Protein AF-A0A8J3RV25-F1 (afdb_monomer)

Structure (mmCIF, N/CA/C/O backbone):
data_AF-A0A8J3RV25-F1
#
_entry.id   AF-A0A8J3RV25-F1
#
loop_
_atom_site.group_PDB
_atom_site.id
_atom_site.type_symbol
_atom_site.label_atom_id
_atom_site.label_alt_id
_atom_site.label_comp_id
_atom_site.label_asym_id
_atom_site.label_entity_id
_atom_site.label_seq_id
_atom_site.pdbx_PDB_ins_code
_atom_site.Cartn_x
_atom_site.Cartn_y
_atom_site.Cartn_z
_atom_site.occupancy
_atom_site.B_iso_or_equiv
_atom_site.auth_seq_id
_atom_site.auth_comp_id
_atom_site.auth_asym_id
_atom_site.auth_atom_id
_atom_site.pdbx_PDB_model_num
ATOM 1 N N . MET A 1 1 ? -39.950 16.908 32.651 1.00 39.50 1 MET A N 1
ATOM 2 C CA . MET A 1 1 ? -38.690 16.408 33.235 1.00 39.50 1 MET A CA 1
ATOM 3 C C . MET A 1 1 ? -37.981 15.622 32.148 1.00 39.50 1 MET A C 1
ATOM 5 O O . MET A 1 1 ? -38.396 14.513 31.856 1.00 39.50 1 MET A O 1
ATOM 9 N N . THR A 1 2 ? -37.025 16.232 31.449 1.00 42.91 2 THR A N 1
ATOM 10 C CA . THR A 1 2 ? -36.178 15.522 30.480 1.00 42.91 2 THR A CA 1
ATOM 11 C C . THR A 1 2 ? -35.053 14.855 31.252 1.00 42.91 2 THR A C 1
ATOM 13 O O . THR A 1 2 ? -34.194 15.528 31.816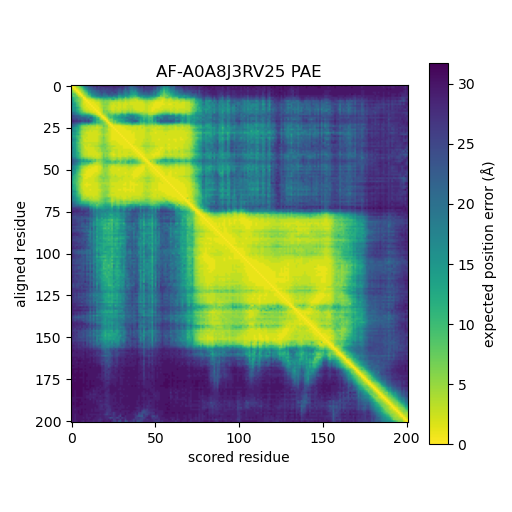 1.00 42.91 2 THR A O 1
ATOM 16 N N . GLU A 1 3 ? -35.123 13.535 31.333 1.00 47.38 3 GLU A N 1
ATOM 17 C CA . GLU A 1 3 ? -34.107 12.683 31.929 1.00 47.38 3 GLU A CA 1
ATOM 18 C C . GLU A 1 3 ? -32.870 12.719 31.021 1.00 47.38 3 GLU A C 1
ATOM 20 O O . GLU A 1 3 ? -32.874 12.195 29.907 1.00 47.38 3 GLU A O 1
ATOM 25 N N . THR A 1 4 ? -31.825 13.430 31.445 1.00 53.47 4 THR A N 1
ATOM 26 C CA . THR A 1 4 ? -30.550 13.464 30.724 1.00 53.47 4 THR A CA 1
ATOM 27 C C . THR A 1 4 ? -29.877 12.108 30.894 1.00 53.47 4 THR A C 1
ATOM 29 O O . THR A 1 4 ? -29.204 11.861 31.894 1.00 53.47 4 THR A O 1
ATOM 32 N N . VAL A 1 5 ? -30.077 11.209 29.928 1.00 62.00 5 VAL A N 1
ATOM 33 C CA . VAL A 1 5 ? -29.346 9.941 29.856 1.00 62.00 5 VAL A CA 1
ATOM 34 C C . VAL A 1 5 ? -27.866 10.269 29.665 1.00 62.00 5 VAL A C 1
ATOM 36 O O . VAL A 1 5 ? -27.435 10.671 28.585 1.00 62.00 5 VAL A O 1
ATOM 39 N N . VAL A 1 6 ? -27.075 10.125 30.728 1.00 61.34 6 VAL A N 1
ATOM 40 C CA . VAL A 1 6 ? -25.618 10.248 30.656 1.00 61.34 6 VAL A CA 1
ATOM 41 C C . VAL A 1 6 ? -25.107 9.061 29.841 1.00 61.34 6 VAL A C 1
ATOM 43 O O . VAL A 1 6 ? -25.064 7.933 30.330 1.00 61.34 6 VAL A O 1
ATOM 46 N N . GLN A 1 7 ? -24.760 9.285 28.573 1.00 68.81 7 GLN A N 1
ATOM 47 C CA . GLN A 1 7 ? -24.206 8.225 27.735 1.00 68.81 7 GLN A CA 1
ATOM 48 C C . GLN A 1 7 ? -22.831 7.812 28.278 1.00 68.81 7 GLN A C 1
ATOM 50 O O . GLN A 1 7 ? -21.876 8.588 28.254 1.00 68.81 7 GLN A O 1
ATOM 55 N N . SER A 1 8 ? -22.728 6.580 28.783 1.00 85.12 8 SER A N 1
ATOM 56 C CA . SER A 1 8 ? -21.468 6.025 29.285 1.00 85.12 8 SER A CA 1
ATOM 57 C C . SER A 1 8 ? -20.429 5.975 28.164 1.00 85.12 8 SER A C 1
ATOM 59 O O . SER A 1 8 ? -20.684 5.360 27.121 1.00 85.12 8 SER A O 1
ATOM 61 N N . MET A 1 9 ? -19.250 6.557 28.383 1.00 90.00 9 MET A N 1
ATOM 62 C CA . MET A 1 9 ? -18.132 6.377 27.461 1.00 90.00 9 MET A CA 1
ATOM 63 C C . MET A 1 9 ? -17.583 4.953 27.566 1.00 90.00 9 MET A C 1
ATOM 65 O O . MET A 1 9 ? -17.343 4.447 28.661 1.00 90.00 9 MET A O 1
ATOM 69 N N . GLN A 1 10 ? -17.358 4.317 26.423 1.00 91.69 10 GLN A N 1
ATOM 70 C CA . GLN A 1 10 ? -16.766 2.985 26.312 1.00 91.69 10 GLN A CA 1
ATOM 71 C C . GLN A 1 10 ? -15.524 3.058 25.434 1.00 91.69 10 GLN A C 1
ATOM 73 O O . GLN A 1 10 ? -15.430 3.921 24.566 1.00 91.69 10 GLN A O 1
ATOM 78 N N . THR A 1 11 ? -14.576 2.147 25.651 1.00 93.69 11 THR A N 1
ATOM 79 C CA . THR A 1 11 ? -13.409 1.984 24.777 1.00 93.69 11 THR A CA 1
ATOM 80 C C . THR A 1 11 ? -13.470 0.616 24.123 1.00 93.69 11 THR A C 1
ATOM 82 O O . THR A 1 11 ? -13.498 -0.395 24.821 1.00 93.69 11 THR A O 1
ATOM 85 N N . TRP A 1 12 ? -13.490 0.577 22.794 1.00 92.44 12 TRP A N 1
ATOM 86 C CA . TRP A 1 12 ? -13.436 -0.655 22.015 1.00 92.44 12 TRP A CA 1
ATOM 87 C C . TRP A 1 12 ? -12.047 -0.833 21.415 1.00 92.44 12 TRP A C 1
ATOM 89 O O . TRP A 1 12 ? -11.436 0.113 20.907 1.00 92.44 12 TRP A O 1
ATOM 99 N N . ARG A 1 13 ? -11.561 -2.073 21.459 1.00 91.88 13 ARG A N 1
ATOM 100 C CA . ARG A 1 13 ? -10.349 -2.508 20.769 1.00 91.88 13 ARG A CA 1
ATOM 101 C C . ARG A 1 13 ? -10.751 -3.457 19.650 1.00 91.88 13 ARG A C 1
ATOM 103 O O . ARG A 1 13 ? -11.312 -4.514 19.913 1.00 91.88 13 ARG A O 1
ATOM 110 N N . ILE A 1 14 ? -10.430 -3.085 18.418 1.00 85.88 14 ILE A N 1
ATOM 111 C CA . ILE A 1 14 ? -10.756 -3.844 17.213 1.00 85.88 14 ILE A CA 1
ATOM 112 C C . ILE A 1 14 ? -9.454 -4.281 16.549 1.00 85.88 14 ILE A C 1
ATOM 114 O O . ILE A 1 14 ? -8.566 -3.463 16.287 1.00 85.88 14 ILE A O 1
ATOM 118 N N . GLU A 1 15 ? -9.344 -5.574 16.257 1.00 81.88 15 GLU A N 1
ATOM 119 C CA . GLU A 1 15 ? -8.208 -6.147 15.539 1.00 81.88 15 GLU A CA 1
ATOM 120 C C . GLU A 1 15 ? -8.610 -6.497 14.112 1.00 81.88 15 GLU A C 1
ATOM 122 O O . GLU A 1 15 ? -9.560 -7.235 13.867 1.00 81.88 15 GLU A O 1
ATOM 127 N N . VAL A 1 16 ? -7.875 -5.945 13.152 1.00 76.44 16 VAL A N 1
ATOM 128 C CA . VAL A 1 16 ? -8.068 -6.193 11.727 1.00 76.44 16 VAL A CA 1
ATOM 129 C C . VAL A 1 16 ? -6.919 -7.048 11.228 1.00 76.44 16 VAL A C 1
ATOM 131 O O . VAL A 1 16 ? -5.775 -6.593 11.200 1.00 76.44 16 VAL A O 1
ATOM 134 N N . ARG A 1 17 ? -7.233 -8.280 10.833 1.00 70.12 17 ARG A N 1
ATOM 135 C CA . ARG A 1 17 ? -6.281 -9.265 10.307 1.00 70.12 17 ARG A CA 1
ATOM 136 C C . ARG A 1 17 ? -6.521 -9.449 8.804 1.00 70.12 17 ARG A C 1
ATOM 138 O O . ARG A 1 17 ? -7.664 -9.364 8.366 1.00 70.12 17 ARG A O 1
ATOM 145 N N . GLY A 1 18 ? -5.463 -9.668 8.023 1.00 62.94 18 GLY A N 1
ATOM 146 C CA . GLY A 1 18 ? -5.526 -9.833 6.561 1.00 62.94 18 GLY A CA 1
ATOM 147 C C . GLY A 1 18 ? -4.413 -9.069 5.837 1.00 62.94 18 GLY A C 1
ATOM 148 O O . GLY A 1 18 ? -3.505 -8.558 6.491 1.00 62.94 18 GLY A O 1
ATOM 149 N N . VAL A 1 19 ? -4.487 -8.953 4.502 1.00 54.22 19 VAL A N 1
ATOM 150 C CA . VAL A 1 19 ? -3.571 -8.125 3.682 1.00 54.22 19 VAL A CA 1
ATOM 151 C C . VAL A 1 19 ? -3.845 -6.636 3.945 1.00 54.22 19 VAL A C 1
ATOM 153 O O . VAL A 1 19 ? -4.322 -5.893 3.095 1.00 54.22 19 VAL A O 1
ATOM 156 N N . VAL A 1 20 ? -3.589 -6.173 5.168 1.00 50.72 20 VAL A N 1
ATOM 157 C CA . VAL 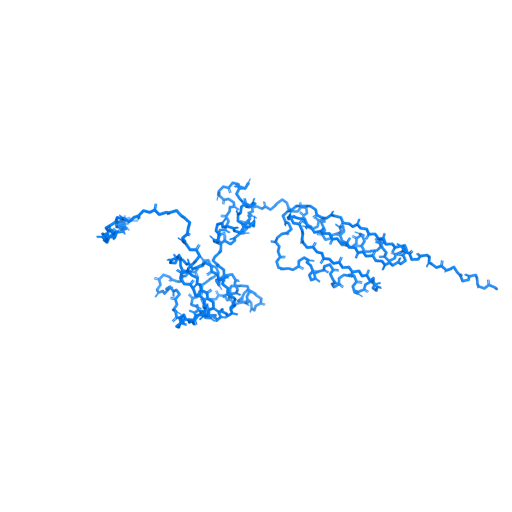A 1 20 ? -3.694 -4.761 5.544 1.00 50.72 20 VAL A CA 1
ATOM 158 C C . VAL A 1 20 ? -2.328 -4.121 5.352 1.00 50.72 20 VAL A C 1
ATOM 160 O O . VAL A 1 20 ? -1.647 -3.711 6.294 1.00 50.72 20 VAL A O 1
ATOM 163 N N . GLN A 1 21 ? -1.898 -4.079 4.098 1.00 43.97 21 GLN A N 1
ATOM 164 C CA . GLN A 1 21 ? -0.667 -3.415 3.697 1.00 43.97 21 GLN A CA 1
ATOM 165 C C . GLN A 1 21 ? -0.966 -2.468 2.552 1.00 43.97 21 GLN A C 1
ATOM 167 O O . GLN A 1 21 ? -0.719 -2.740 1.388 1.00 43.97 21 GLN A O 1
ATOM 172 N N . GLY A 1 22 ? -1.542 -1.334 2.930 1.00 50.94 22 GLY A N 1
ATOM 173 C CA . GLY A 1 22 ? -1.732 -0.204 2.044 1.00 50.94 22 GLY A CA 1
ATOM 174 C C . GLY A 1 22 ? -1.411 1.091 2.773 1.00 50.94 22 GLY A C 1
ATOM 175 O O . GLY A 1 22 ? -1.781 1.281 3.941 1.00 50.94 22 GLY A O 1
ATOM 176 N N . VAL A 1 23 ? -0.748 1.997 2.062 1.00 50.84 23 VAL A N 1
ATOM 177 C CA . VAL A 1 23 ? -0.685 3.417 2.402 1.00 50.84 23 VAL A CA 1
ATOM 178 C C . VAL A 1 23 ? -2.122 3.937 2.283 1.00 50.84 23 VAL A C 1
ATOM 180 O O . VAL A 1 23 ? -2.626 4.132 1.188 1.00 50.84 23 VAL A O 1
ATOM 183 N N . GLY A 1 24 ? -2.859 4.031 3.395 1.00 61.97 24 GLY A N 1
ATOM 184 C CA . GLY A 1 24 ? -4.240 4.534 3.348 1.00 61.97 24 GLY A CA 1
ATOM 185 C C . GLY A 1 24 ? -5.205 3.979 4.387 1.00 61.97 24 GLY A C 1
ATOM 186 O O . GLY A 1 24 ? -6.089 4.720 4.807 1.00 61.97 24 GLY A O 1
ATOM 187 N N . PHE A 1 25 ? -5.019 2.752 4.893 1.00 73.00 25 PHE A N 1
ATOM 188 C CA . PHE A 1 25 ? -5.966 2.182 5.869 1.00 73.00 25 PHE A CA 1
ATOM 189 C C . PHE A 1 25 ? -5.934 2.920 7.216 1.00 73.00 25 PHE A C 1
ATOM 191 O O . PHE A 1 25 ? -6.975 3.253 7.774 1.00 73.00 25 PHE A O 1
ATOM 198 N N . ARG A 1 26 ? -4.740 3.269 7.71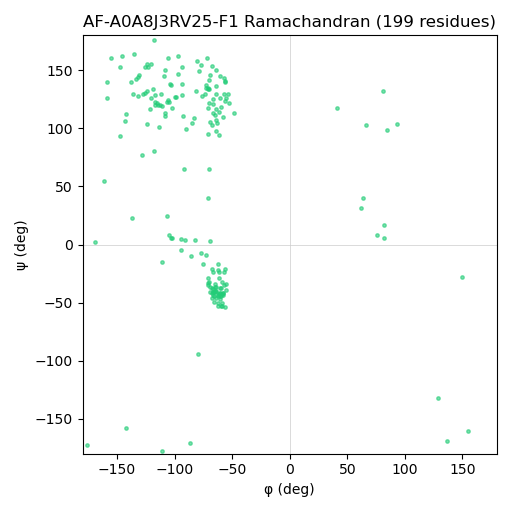7 1.00 79.69 26 ARG A N 1
ATOM 199 C CA . ARG A 1 26 ? -4.598 4.096 8.931 1.00 79.69 26 ARG A CA 1
ATOM 200 C C . ARG A 1 26 ? -5.205 5.502 8.741 1.00 79.69 26 ARG A C 1
ATOM 202 O O . ARG A 1 26 ? -6.033 5.876 9.570 1.00 79.69 26 ARG A O 1
ATOM 209 N N . PRO A 1 27 ? -4.883 6.255 7.663 1.00 77.50 27 PRO A N 1
ATOM 210 C CA . PRO A 1 27 ? -5.586 7.499 7.334 1.00 77.50 27 PRO A CA 1
ATOM 211 C C . PRO A 1 27 ? -7.107 7.348 7.194 1.00 77.50 27 PRO A C 1
ATOM 213 O O . PRO A 1 27 ? -7.844 8.216 7.649 1.00 77.50 27 PRO A O 1
ATOM 216 N N . PHE A 1 28 ? -7.592 6.257 6.596 1.00 82.12 28 PHE A N 1
ATOM 217 C CA . PHE A 1 28 ? -9.020 5.963 6.465 1.00 82.12 28 PHE A CA 1
ATOM 218 C C . PHE A 1 28 ? -9.691 5.797 7.832 1.00 82.12 28 PHE A C 1
ATOM 220 O O . PHE A 1 28 ? -10.655 6.505 8.116 1.00 82.12 28 PHE A O 1
ATOM 227 N N . VAL A 1 29 ? -9.144 4.931 8.693 1.00 84.31 29 VAL A N 1
ATOM 228 C CA . VAL A 1 29 ? -9.642 4.711 10.060 1.00 84.31 29 VAL A CA 1
ATOM 229 C C . VAL A 1 29 ? -9.640 6.018 10.850 1.00 84.31 29 VAL A C 1
ATOM 231 O O . VAL A 1 29 ? -10.626 6.334 11.509 1.00 84.31 29 VAL A O 1
ATOM 234 N N . HIS A 1 30 ? -8.566 6.807 10.737 1.00 84.00 30 HIS A N 1
ATOM 235 C CA . HIS A 1 30 ? -8.476 8.119 11.372 1.00 84.00 30 HIS A CA 1
ATOM 236 C C . HIS A 1 30 ? -9.599 9.050 10.896 1.00 84.00 30 HIS A C 1
ATOM 238 O O . HIS A 1 30 ? -10.352 9.563 11.716 1.00 84.00 30 HIS A O 1
ATOM 244 N N . ARG A 1 31 ? -9.771 9.231 9.578 1.00 84.81 31 ARG A N 1
ATOM 245 C CA . ARG A 1 31 ? -10.835 10.086 9.021 1.00 84.81 31 ARG A CA 1
ATOM 246 C C . ARG A 1 31 ? -12.234 9.622 9.426 1.00 84.81 31 ARG A C 1
ATOM 248 O O . ARG A 1 31 ? -13.100 10.464 9.647 1.00 84.81 31 ARG A O 1
ATOM 255 N N . LEU A 1 32 ? -12.465 8.311 9.490 1.00 86.56 32 LEU A N 1
ATOM 256 C CA . LEU A 1 32 ? -13.744 7.746 9.914 1.00 86.56 32 LEU A CA 1
ATOM 257 C C . LEU A 1 32 ? -14.026 8.064 11.388 1.00 86.56 32 LEU A C 1
ATOM 259 O O . LEU A 1 32 ? -15.090 8.595 11.693 1.00 86.56 32 LEU A O 1
ATOM 263 N N . ALA A 1 33 ? -13.056 7.816 12.275 1.00 89.50 33 ALA A N 1
ATOM 264 C CA . ALA A 1 33 ? -13.177 8.124 13.699 1.00 89.50 33 ALA A CA 1
ATOM 265 C C . ALA A 1 33 ? -13.402 9.626 13.939 1.00 89.50 33 ALA A C 1
ATOM 267 O O . ALA A 1 33 ? -14.306 9.995 14.684 1.00 89.50 33 ALA A O 1
ATOM 268 N N . THR A 1 34 ? -12.655 10.497 13.247 1.00 88.75 34 THR A N 1
ATOM 269 C CA . THR A 1 34 ? -12.821 11.957 13.345 1.00 88.75 34 THR A CA 1
ATOM 270 C C . THR A 1 34 ? -14.215 12.412 12.922 1.00 88.75 34 THR A C 1
ATOM 272 O O . THR A 1 34 ? -14.799 13.261 13.585 1.00 88.75 34 THR A O 1
ATOM 275 N N . ARG A 1 35 ? -14.774 11.844 11.846 1.00 90.62 35 ARG A N 1
ATOM 276 C CA . ARG A 1 35 ? -16.104 12.222 11.342 1.00 90.62 35 ARG A CA 1
ATOM 277 C C . ARG A 1 35 ? -17.229 11.882 12.317 1.00 90.62 35 ARG A C 1
ATOM 279 O O . ARG A 1 35 ? -18.210 12.608 12.373 1.00 90.62 35 ARG A O 1
ATOM 286 N N . ILE A 1 36 ? -17.076 10.784 13.053 1.00 89.50 36 ILE A N 1
ATOM 287 C CA . ILE A 1 36 ? -18.043 10.314 14.056 1.00 89.50 36 ILE A CA 1
ATOM 288 C C . ILE A 1 36 ? -17.793 10.987 15.424 1.00 89.50 36 ILE A C 1
ATOM 290 O O . ILE A 1 36 ? -18.617 10.902 16.321 1.00 89.50 36 ILE A O 1
ATOM 294 N N . GLY A 1 37 ? -16.678 11.707 15.599 1.00 90.44 37 GLY A N 1
ATOM 295 C CA . GLY A 1 37 ? -16.335 12.363 16.868 1.00 90.44 37 GLY A CA 1
ATOM 296 C C . GLY A 1 37 ? -15.689 11.433 17.902 1.00 90.44 37 GLY A C 1
ATOM 297 O O . GLY A 1 37 ? -15.613 11.772 19.083 1.00 90.44 37 GLY A O 1
ATOM 298 N N . LEU A 1 38 ? -15.186 10.273 17.471 1.00 91.75 38 LEU A N 1
ATOM 299 C CA . LEU A 1 38 ? -14.508 9.304 18.332 1.00 91.75 38 LEU A CA 1
ATOM 300 C C . LEU A 1 38 ? -13.059 9.714 18.626 1.00 91.75 38 LEU A C 1
ATOM 302 O O . LEU A 1 38 ? -12.368 10.301 17.790 1.00 91.75 38 LEU A O 1
ATOM 306 N N . ARG A 1 39 ? -12.563 9.334 19.808 1.00 90.94 39 ARG A N 1
ATOM 307 C CA . ARG A 1 39 ? -11.157 9.518 20.218 1.00 90.94 39 ARG A CA 1
ATOM 308 C C . ARG A 1 39 ? -10.428 8.184 20.235 1.00 90.94 39 ARG A C 1
ATOM 310 O O . ARG A 1 39 ? -11.050 7.168 20.501 1.00 90.94 39 ARG A O 1
ATOM 317 N N . GLY A 1 40 ? -9.118 8.156 19.987 1.00 91.06 40 GLY A N 1
ATOM 318 C CA . GLY A 1 40 ? -8.374 6.896 20.011 1.00 91.06 40 GLY A CA 1
ATOM 319 C C . GLY A 1 40 ? -7.111 6.883 19.159 1.00 91.06 40 GLY A C 1
ATOM 320 O O . GLY A 1 40 ? -6.570 7.932 18.817 1.00 91.06 40 GLY A O 1
ATOM 321 N N . HIS A 1 41 ? -6.626 5.689 18.819 1.00 88.75 41 HIS A N 1
ATOM 322 C CA . HIS A 1 41 ? -5.444 5.513 17.976 1.00 88.75 41 HIS A CA 1
ATOM 323 C C . HIS A 1 41 ? -5.526 4.261 17.096 1.00 88.75 41 HIS A C 1
ATOM 325 O O . HIS A 1 41 ? -6.138 3.257 17.458 1.00 88.75 41 HIS A O 1
ATOM 331 N N . VAL A 1 42 ? -4.837 4.305 15.952 1.00 84.62 42 VAL A N 1
ATOM 332 C CA . VAL A 1 42 ? -4.708 3.181 15.015 1.00 84.62 42 VAL A CA 1
ATOM 333 C C . VAL A 1 42 ? -3.240 2.866 14.727 1.00 84.62 42 VAL A C 1
ATOM 335 O O . VAL A 1 42 ? -2.442 3.750 14.393 1.00 84.62 42 VAL A O 1
ATOM 338 N N . ARG A 1 43 ? -2.866 1.590 14.848 1.00 80.62 43 ARG A N 1
ATOM 339 C CA . ARG A 1 43 ? -1.481 1.111 14.717 1.00 80.62 43 ARG A CA 1
ATOM 340 C C . ARG A 1 43 ? -1.426 -0.118 13.820 1.00 80.62 43 ARG A C 1
ATOM 342 O O . ARG A 1 43 ? -2.308 -0.962 13.892 1.00 80.62 43 ARG A O 1
ATOM 349 N N . ASN A 1 44 ? -0.382 -0.220 13.002 1.00 72.81 44 ASN A N 1
ATOM 350 C CA . ASN A 1 44 ? -0.029 -1.469 12.327 1.00 72.81 44 ASN A CA 1
ATOM 351 C C . ASN A 1 44 ? 0.997 -2.201 13.208 1.00 72.81 44 ASN A C 1
ATOM 353 O O . ASN A 1 44 ? 1.964 -1.574 13.644 1.00 72.81 44 ASN A O 1
ATOM 357 N N . ALA A 1 45 ? 0.762 -3.474 13.517 1.00 64.88 45 ALA A N 1
ATOM 358 C CA . ALA A 1 45 ? 1.629 -4.294 14.356 1.00 64.88 45 ALA A CA 1
ATOM 359 C C . ALA A 1 45 ? 1.673 -5.735 13.826 1.00 64.88 45 ALA A C 1
ATOM 361 O O . ALA A 1 45 ? 0.720 -6.488 13.996 1.00 64.88 45 ALA A O 1
ATOM 362 N N . GLY A 1 46 ? 2.781 -6.136 13.197 1.00 59.09 46 GLY A N 1
ATOM 363 C CA . GLY A 1 46 ? 2.987 -7.530 12.775 1.00 59.09 46 GLY A CA 1
ATOM 364 C C . GLY A 1 46 ? 1.989 -8.030 11.722 1.00 59.09 46 GLY A C 1
ATOM 365 O O . GLY A 1 46 ? 1.513 -9.152 11.824 1.00 59.09 46 GLY A O 1
ATOM 366 N N . GLY A 1 47 ? 1.632 -7.194 10.739 1.00 64.06 47 GLY A N 1
ATOM 367 C CA . GLY A 1 47 ? 0.698 -7.573 9.667 1.00 64.06 47 GLY A CA 1
ATOM 368 C C . GLY A 1 47 ? -0.784 -7.463 10.038 1.00 64.06 47 GLY A C 1
ATOM 369 O O . GLY A 1 47 ? -1.641 -7.813 9.233 1.00 64.06 47 GLY A O 1
ATOM 370 N N . GLN A 1 48 ? -1.102 -6.943 11.227 1.00 70.19 48 GLN A N 1
ATOM 371 C CA . GLN A 1 48 ? -2.468 -6.627 11.643 1.00 70.19 48 GLN A CA 1
ATOM 372 C C . GLN A 1 48 ? -2.606 -5.138 11.972 1.00 70.19 48 GLN A C 1
ATOM 374 O O . GLN A 1 48 ? -1.635 -4.475 12.348 1.00 70.19 48 GLN A O 1
ATOM 379 N N . VAL A 1 49 ? -3.822 -4.606 11.870 1.00 78.88 49 VAL A N 1
ATOM 380 C CA . VAL A 1 49 ? -4.131 -3.251 12.332 1.00 78.88 49 VAL A CA 1
ATOM 381 C C . VAL A 1 49 ? -4.950 -3.313 13.610 1.00 78.88 49 VAL A C 1
ATOM 383 O O . VAL A 1 49 ? -6.032 -3.890 13.643 1.00 78.88 49 VAL A O 1
ATOM 386 N N . THR A 1 50 ? -4.435 -2.685 14.660 1.00 83.38 50 THR A N 1
ATOM 387 C CA . THR A 1 50 ? -5.133 -2.504 15.931 1.00 83.38 50 THR A CA 1
ATOM 388 C C . THR A 1 50 ? -5.732 -1.107 15.977 1.00 83.38 50 THR A C 1
ATOM 390 O O . THR A 1 50 ? -5.024 -0.113 15.787 1.00 83.38 50 THR A O 1
ATOM 393 N N . ILE A 1 51 ? -7.030 -1.039 16.249 1.00 88.88 51 ILE A N 1
ATOM 394 C CA . ILE A 1 51 ? -7.799 0.194 16.391 1.00 88.88 51 ILE A CA 1
ATOM 395 C C . ILE A 1 51 ? -8.311 0.247 17.826 1.00 88.88 51 ILE A C 1
ATOM 397 O O . ILE A 1 51 ? -9.006 -0.663 18.265 1.00 88.88 51 ILE A O 1
ATOM 401 N N . THR A 1 52 ? -7.978 1.310 18.546 1.00 92.56 52 THR A N 1
ATOM 402 C CA . THR A 1 52 ? -8.558 1.616 19.856 1.00 92.56 52 THR A CA 1
ATOM 403 C C . THR A 1 52 ? -9.388 2.875 19.686 1.00 92.56 52 THR A C 1
ATOM 405 O O . THR A 1 52 ? -8.824 3.892 19.285 1.00 92.56 52 THR A O 1
ATOM 408 N N . VAL A 1 53 ? -10.689 2.821 19.962 1.00 93.69 53 VAL A N 1
ATOM 409 C CA . VAL A 1 53 ? -11.603 3.973 19.878 1.00 93.69 53 VAL A CA 1
ATOM 410 C C . VAL A 1 53 ? -12.449 4.085 21.139 1.00 93.69 53 VAL A C 1
ATOM 412 O O . VAL A 1 53 ? -12.851 3.079 21.713 1.00 93.69 53 VAL A O 1
ATOM 415 N N . THR A 1 54 ? -12.721 5.314 21.559 1.00 94.19 54 THR A N 1
ATOM 416 C CA . THR A 1 54 ? -13.477 5.666 22.755 1.00 94.19 54 THR A CA 1
ATOM 417 C C . THR A 1 54 ? -14.593 6.632 22.376 1.00 94.19 54 THR A C 1
ATOM 419 O O . THR A 1 54 ? -14.338 7.644 21.716 1.00 94.19 54 THR A O 1
ATOM 422 N N . GLY A 1 55 ? -15.817 6.331 22.805 1.00 93.81 55 GLY A N 1
ATOM 423 C CA . GLY A 1 55 ? -17.014 7.110 22.485 1.00 93.81 55 GLY A CA 1
ATOM 424 C C . GLY A 1 55 ? -18.258 6.592 23.192 1.00 93.81 55 GLY A C 1
ATOM 425 O O . GLY A 1 55 ? -18.169 5.719 24.060 1.00 93.81 55 GLY A O 1
ATOM 426 N N . THR A 1 56 ? -19.417 7.138 22.834 1.00 94.25 56 THR A N 1
ATOM 427 C CA . THR A 1 56 ? -20.703 6.602 23.291 1.00 94.25 56 THR A CA 1
ATOM 428 C C . THR A 1 56 ? -20.984 5.277 22.585 1.00 94.25 56 THR A C 1
ATOM 430 O O . THR A 1 56 ? -20.403 4.982 21.539 1.00 94.25 56 THR A O 1
ATOM 433 N N . ARG A 1 57 ? -21.883 4.455 23.135 1.00 91.12 57 ARG A N 1
ATOM 434 C CA . ARG A 1 57 ? -22.225 3.179 22.495 1.00 91.12 57 ARG A CA 1
ATOM 435 C C . ARG A 1 57 ? -22.753 3.360 21.066 1.00 91.12 57 ARG A C 1
ATOM 437 O O . ARG A 1 57 ? -22.319 2.632 20.183 1.00 91.12 57 ARG A O 1
ATOM 444 N N . ALA A 1 58 ? -23.608 4.358 20.847 1.00 91.75 58 ALA A N 1
ATOM 445 C CA . ALA A 1 58 ? -24.165 4.655 19.529 1.00 91.75 58 ALA A CA 1
ATOM 446 C C . ALA A 1 58 ? -23.071 5.024 18.509 1.00 91.75 58 ALA A C 1
ATOM 448 O O . ALA A 1 58 ? -23.076 4.522 17.388 1.00 91.75 58 ALA A O 1
ATOM 449 N N . ASP A 1 59 ? -22.092 5.840 18.911 1.00 92.69 59 ASP A N 1
ATOM 450 C CA . ASP A 1 59 ? -20.983 6.238 18.034 1.00 92.69 59 ASP A CA 1
ATOM 451 C C . ASP A 1 59 ? -20.063 5.057 17.694 1.00 92.69 59 ASP A C 1
ATOM 453 O O . ASP A 1 59 ? -19.565 4.942 16.573 1.00 92.69 59 ASP A O 1
ATOM 457 N N . LEU A 1 60 ? -19.831 4.169 18.665 1.00 92.06 60 LEU A N 1
ATOM 458 C CA . LEU A 1 60 ? -19.007 2.974 18.486 1.00 92.06 60 LEU A CA 1
ATOM 459 C C . LEU A 1 60 ? -19.680 1.951 17.563 1.00 92.06 60 LEU A C 1
ATOM 461 O O . LEU A 1 60 ? -19.010 1.395 16.696 1.00 92.06 60 LEU A O 1
ATOM 465 N N . GLU A 1 61 ? -20.993 1.757 17.695 1.00 91.75 61 GLU A N 1
ATOM 466 C CA . GLU A 1 61 ? -21.790 0.921 16.789 1.00 91.75 61 GLU A CA 1
ATOM 467 C C . GLU A 1 61 ? -21.804 1.506 15.369 1.00 91.75 61 GLU A C 1
ATOM 469 O O . GLU A 1 61 ? -21.507 0.798 14.409 1.00 91.75 61 GLU A O 1
ATOM 474 N N . ALA A 1 62 ? -22.021 2.819 15.221 1.00 90.62 62 ALA A N 1
ATOM 475 C CA . ALA A 1 62 ? -21.961 3.491 13.920 1.00 90.62 62 ALA A CA 1
ATOM 476 C C . ALA A 1 62 ? -20.577 3.370 13.254 1.00 90.62 62 ALA A C 1
ATOM 478 O O . ALA A 1 62 ? -20.467 3.226 12.029 1.00 90.62 62 ALA A O 1
ATOM 479 N N . PHE A 1 63 ? -19.510 3.428 14.056 1.00 91.75 63 PHE A N 1
ATOM 480 C CA . PHE A 1 63 ? -18.144 3.227 13.591 1.00 91.75 63 PHE A CA 1
ATOM 481 C C . PHE A 1 63 ? -17.891 1.787 13.148 1.00 91.75 63 PHE A C 1
ATOM 483 O O . PHE A 1 63 ? -17.318 1.598 12.074 1.00 91.75 63 PHE A O 1
ATOM 490 N N . ASP A 1 64 ? -18.320 0.792 13.926 1.00 88.44 64 ASP A N 1
ATOM 491 C CA . ASP A 1 64 ? -18.146 -0.621 13.580 1.00 88.44 64 ASP A CA 1
ATOM 492 C C . ASP A 1 64 ? -18.923 -0.995 12.314 1.00 88.44 64 ASP A C 1
ATOM 494 O O . ASP A 1 64 ? -18.359 -1.606 11.410 1.00 88.44 64 ASP A O 1
ATOM 498 N N . ASP A 1 65 ? -20.146 -0.494 12.160 1.00 87.12 65 ASP A N 1
ATOM 499 C CA . ASP A 1 65 ? -20.951 -0.651 10.949 1.00 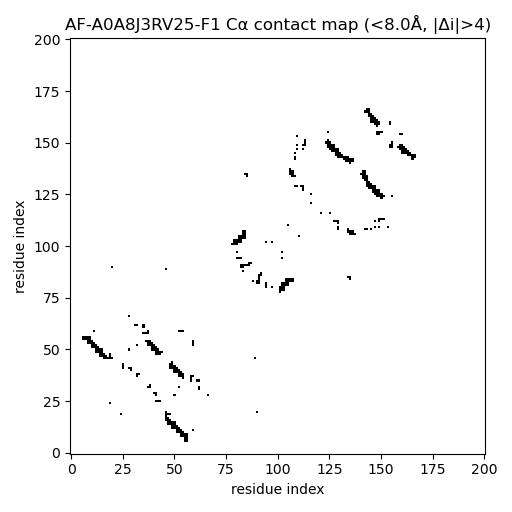87.12 65 ASP A CA 1
ATOM 500 C C . ASP A 1 65 ? -20.274 -0.049 9.709 1.00 87.12 65 ASP A C 1
ATOM 502 O O . ASP A 1 65 ? -20.205 -0.665 8.640 1.00 87.12 65 ASP A O 1
ATOM 506 N N . ALA A 1 66 ? -19.763 1.180 9.820 1.00 84.19 66 ALA A N 1
ATOM 507 C CA . ALA A 1 66 ? -19.075 1.845 8.715 1.00 84.19 66 ALA A CA 1
ATOM 508 C C . ALA A 1 66 ? -17.756 1.147 8.359 1.00 84.19 66 ALA A C 1
ATOM 510 O O . ALA A 1 66 ? -17.412 1.013 7.180 1.00 84.19 66 ALA A O 1
ATOM 511 N N . LEU A 1 67 ? -17.036 0.676 9.374 1.00 84.12 67 LEU A N 1
ATOM 512 C CA . LEU A 1 67 ? -15.819 -0.102 9.221 1.00 84.12 67 LEU A CA 1
ATOM 513 C C . LEU A 1 67 ? -16.122 -1.473 8.596 1.00 84.12 67 LEU A C 1
ATOM 515 O O . LEU A 1 67 ? -15.403 -1.896 7.697 1.00 84.12 67 LEU A O 1
ATOM 519 N N . GLY A 1 68 ? -17.213 -2.127 8.996 1.00 78.12 68 GLY A N 1
ATOM 520 C CA . GLY A 1 68 ? -17.733 -3.375 8.443 1.00 78.12 68 GLY A CA 1
ATOM 521 C C . GLY A 1 68 ? -18.136 -3.248 6.976 1.00 78.12 68 GLY A C 1
ATOM 522 O O . GLY A 1 68 ? -17.731 -4.075 6.167 1.00 78.12 68 GLY A O 1
ATOM 523 N N . ARG A 1 69 ? -18.821 -2.167 6.582 1.00 75.69 69 ARG A N 1
ATOM 524 C CA . ARG A 1 69 ? -19.106 -1.875 5.163 1.00 75.69 69 ARG A CA 1
ATOM 525 C C . ARG A 1 69 ? -17.831 -1.700 4.340 1.00 75.69 69 ARG A C 1
ATOM 527 O O . ARG A 1 69 ? -17.739 -2.236 3.241 1.00 75.69 69 ARG A O 1
ATOM 534 N N . ALA A 1 70 ? -16.822 -1.014 4.879 1.00 66.50 70 ALA A N 1
ATOM 535 C CA . ALA A 1 70 ? -15.522 -0.906 4.219 1.00 66.50 70 ALA A CA 1
ATOM 536 C C . ALA A 1 70 ? -14.826 -2.275 4.092 1.00 66.50 70 ALA A C 1
ATOM 538 O O . ALA A 1 70 ? -14.290 -2.591 3.036 1.00 66.50 70 ALA A O 1
ATOM 539 N N . ARG A 1 71 ? -14.903 -3.133 5.120 1.00 63.81 71 ARG A N 1
ATOM 540 C CA . ARG A 1 71 ? -14.434 -4.533 5.059 1.00 63.81 71 ARG A CA 1
ATOM 541 C C . ARG A 1 71 ? -15.216 -5.383 4.059 1.00 63.81 71 ARG A C 1
ATOM 543 O O . ARG A 1 71 ? -14.617 -6.228 3.412 1.00 63.81 71 ARG A O 1
ATOM 550 N N . ALA A 1 72 ? -16.519 -5.167 3.916 1.00 56.25 72 ALA A N 1
ATOM 551 C CA . ALA A 1 72 ? -17.363 -5.897 2.974 1.00 56.25 72 ALA A CA 1
ATOM 552 C C . ALA A 1 72 ? -17.062 -5.513 1.517 1.00 56.25 72 ALA A C 1
ATOM 554 O O . ALA A 1 72 ? -17.083 -6.377 0.647 1.00 56.25 72 ALA A O 1
ATOM 555 N N . ILE A 1 73 ? -16.667 -4.261 1.256 1.00 52.19 73 ILE A N 1
ATOM 556 C CA . ILE A 1 73 ? -16.069 -3.859 -0.031 1.00 52.19 73 ILE A CA 1
ATOM 557 C C . ILE A 1 73 ? -14.753 -4.627 -0.282 1.00 52.19 73 ILE A C 1
ATOM 559 O O . ILE A 1 73 ? -14.422 -4.925 -1.425 1.00 52.19 73 ILE A O 1
ATOM 563 N N . HIS A 1 74 ? -14.036 -5.033 0.771 1.00 47.69 74 HIS A N 1
ATOM 564 C CA . HIS A 1 74 ? -12.882 -5.940 0.687 1.00 47.69 74 HIS A CA 1
ATOM 565 C C . HIS A 1 74 ? -13.252 -7.437 0.611 1.00 47.69 74 HIS A C 1
ATOM 567 O O . HIS A 1 74 ? -12.355 -8.270 0.539 1.00 47.69 74 HIS A O 1
ATOM 573 N N . GLY A 1 75 ? -14.542 -7.793 0.555 1.00 45.25 75 GLY A N 1
ATOM 574 C CA . GLY A 1 75 ? -15.024 -9.129 0.171 1.00 45.25 75 GLY A CA 1
ATOM 575 C C . GLY A 1 75 ? -14.795 -9.460 -1.311 1.00 45.25 75 GLY A C 1
ATOM 576 O O . GLY A 1 75 ? -15.182 -10.528 -1.780 1.00 45.25 75 GLY A O 1
ATOM 577 N N . VAL A 1 76 ? -14.156 -8.554 -2.053 1.00 48.28 76 VAL A N 1
ATOM 578 C CA . VAL A 1 76 ? -13.532 -8.848 -3.340 1.00 48.28 76 VAL A CA 1
ATOM 579 C C . VAL A 1 76 ? -12.387 -9.819 -3.085 1.00 48.28 76 VAL A C 1
ATOM 581 O O . VAL A 1 76 ? -11.382 -9.443 -2.485 1.00 48.28 76 VAL A O 1
ATOM 584 N N . ALA A 1 77 ? -12.529 -11.059 -3.555 1.00 56.59 77 ALA A N 1
ATOM 585 C CA . ALA A 1 77 ? -11.392 -11.954 -3.719 1.00 56.59 77 ALA A CA 1
ATOM 586 C C . ALA A 1 77 ? -10.398 -11.257 -4.668 1.00 56.59 77 ALA A C 1
ATOM 588 O O . ALA A 1 77 ? -10.729 -11.071 -5.843 1.00 56.59 77 ALA A O 1
ATOM 589 N N . PRO A 1 78 ? -9.233 -10.787 -4.184 1.00 65.88 78 PRO A N 1
ATOM 590 C CA . PRO A 1 78 ? -8.305 -10.063 -5.037 1.00 65.88 78 PRO A CA 1
ATOM 591 C C . PRO A 1 78 ? -7.813 -11.015 -6.124 1.00 65.88 78 PRO A C 1
ATOM 593 O O . PRO A 1 78 ? -7.375 -12.119 -5.818 1.00 65.88 78 PRO A O 1
ATOM 596 N N . ALA A 1 79 ? -7.883 -10.591 -7.383 1.00 77.94 79 ALA A N 1
ATOM 597 C CA . ALA A 1 79 ? -7.340 -11.370 -8.495 1.00 77.94 79 ALA A CA 1
ATOM 598 C C . ALA A 1 79 ? -5.802 -11.304 -8.555 1.00 77.94 79 ALA A C 1
ATOM 600 O O . ALA A 1 79 ? -5.183 -12.111 -9.235 1.00 77.94 79 ALA A O 1
ATOM 601 N N . ALA A 1 80 ? -5.193 -10.330 -7.870 1.00 81.12 80 ALA A N 1
ATOM 602 C CA . ALA A 1 80 ? -3.751 -10.142 -7.804 1.00 81.12 80 ALA A CA 1
ATOM 603 C C . ALA A 1 80 ? -3.338 -9.388 -6.530 1.00 81.12 80 ALA A C 1
ATOM 605 O O . ALA A 1 80 ? -4.140 -8.668 -5.926 1.00 81.12 80 ALA A O 1
ATOM 606 N N . VAL A 1 81 ? -2.062 -9.507 -6.162 1.00 84.19 81 VAL A N 1
ATOM 607 C CA . VAL A 1 81 ? -1.403 -8.752 -5.094 1.00 84.19 81 VAL A CA 1
ATOM 608 C C . VAL A 1 81 ? -0.230 -7.956 -5.663 1.00 84.19 81 VAL A C 1
ATOM 610 O O . VAL A 1 81 ? 0.666 -8.510 -6.298 1.00 84.19 81 VAL A O 1
ATOM 613 N N . ALA A 1 82 ? -0.215 -6.645 -5.421 1.00 86.62 82 ALA A N 1
ATOM 614 C CA . ALA A 1 82 ? 0.932 -5.798 -5.729 1.00 86.62 82 ALA A CA 1
ATOM 615 C C . ALA A 1 82 ? 1.846 -5.668 -4.503 1.00 86.62 82 ALA A C 1
ATOM 617 O O . ALA A 1 82 ? 1.361 -5.496 -3.383 1.00 86.62 82 ALA A O 1
ATOM 618 N N . HIS A 1 83 ? 3.161 -5.738 -4.702 1.00 90.12 83 HIS A N 1
ATOM 619 C CA . HIS A 1 83 ? 4.146 -5.604 -3.627 1.00 90.12 83 HIS A CA 1
ATOM 620 C C . HIS A 1 83 ? 5.422 -4.898 -4.098 1.00 90.12 83 HIS A C 1
ATOM 622 O O . HIS A 1 83 ? 5.698 -4.817 -5.293 1.00 90.12 83 HIS A O 1
ATOM 628 N N . ASP A 1 84 ? 6.211 -4.400 -3.146 1.00 91.00 84 ASP A N 1
ATOM 629 C CA . ASP A 1 84 ? 7.483 -3.729 -3.426 1.00 91.00 84 ASP A CA 1
ATOM 630 C C . ASP A 1 84 ? 8.525 -4.713 -3.995 1.00 91.00 84 ASP A C 1
ATOM 632 O O . ASP A 1 84 ? 8.489 -5.917 -3.717 1.00 91.00 84 ASP A O 1
ATOM 636 N N . ALA A 1 85 ? 9.479 -4.202 -4.769 1.00 88.44 85 ALA A N 1
ATOM 637 C CA . ALA A 1 85 ? 10.626 -4.965 -5.252 1.00 88.44 85 ALA A CA 1
ATOM 638 C C . ALA A 1 85 ? 11.607 -5.371 -4.135 1.00 88.44 85 ALA A C 1
ATOM 640 O O . ALA A 1 85 ? 12.368 -6.324 -4.308 1.00 88.44 85 ALA A O 1
ATOM 641 N N . HIS A 1 86 ? 11.603 -4.692 -2.985 1.00 88.19 86 HIS A N 1
ATOM 642 C CA . HIS A 1 86 ? 12.526 -4.976 -1.891 1.00 88.19 86 HIS A CA 1
ATOM 643 C C . HIS A 1 86 ? 12.199 -6.319 -1.197 1.00 88.19 86 HIS A C 1
ATOM 645 O O . HIS A 1 86 ? 11.159 -6.441 -0.543 1.00 88.19 86 HIS A O 1
ATOM 651 N N . PRO A 1 87 ? 13.098 -7.326 -1.222 1.00 86.81 87 PRO A N 1
ATOM 652 C CA . PRO A 1 87 ? 12.796 -8.678 -0.731 1.00 86.81 87 PRO A CA 1
ATOM 653 C C . PRO A 1 87 ? 12.670 -8.767 0.796 1.00 86.81 87 PRO A C 1
ATOM 655 O O . PRO A 1 87 ? 11.945 -9.609 1.320 1.00 86.81 87 PRO A O 1
ATOM 658 N N . ALA A 1 88 ? 13.366 -7.896 1.532 1.00 84.38 88 ALA A N 1
ATOM 659 C CA . ALA A 1 88 ? 13.297 -7.873 2.995 1.00 84.38 88 ALA A CA 1
ATOM 660 C C . ALA A 1 88 ? 12.023 -7.214 3.556 1.00 84.38 88 ALA A C 1
ATOM 662 O O . ALA A 1 88 ? 11.820 -7.230 4.768 1.00 84.38 88 ALA A O 1
ATOM 663 N N . TYR A 1 89 ? 11.175 -6.606 2.718 1.00 80.56 89 TYR A N 1
ATOM 664 C CA . TYR A 1 89 ? 9.945 -6.001 3.216 1.00 80.56 89 TYR A CA 1
ATOM 665 C C . TYR A 1 89 ? 8.947 -7.087 3.598 1.00 80.56 89 TYR A C 1
ATOM 667 O O . TYR A 1 89 ? 8.698 -8.022 2.839 1.00 80.56 89 TYR A O 1
ATOM 675 N N . LEU A 1 90 ? 8.325 -6.926 4.769 1.00 72.56 90 LEU A N 1
ATOM 676 C CA . LEU A 1 90 ? 7.291 -7.844 5.245 1.00 72.56 90 LEU A CA 1
ATOM 677 C C . LEU A 1 90 ? 6.153 -7.980 4.224 1.00 72.56 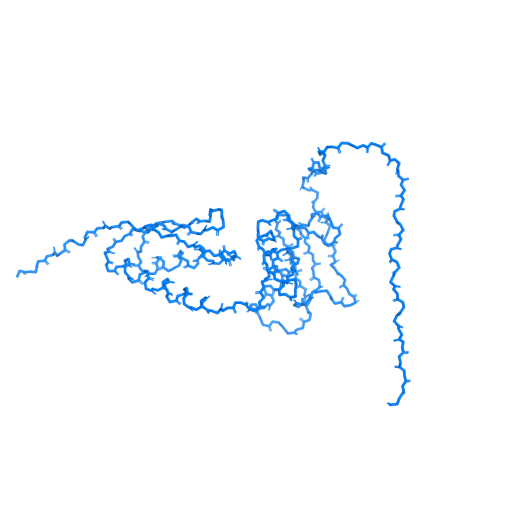90 LEU A C 1
ATOM 679 O O . LEU A 1 90 ? 5.588 -9.055 4.084 1.00 72.56 90 LEU A O 1
ATOM 683 N N . SER A 1 91 ? 5.829 -6.915 3.489 1.00 73.88 91 SER A N 1
ATOM 684 C CA . SER A 1 91 ? 4.824 -6.966 2.426 1.00 73.88 91 SER A CA 1
ATOM 685 C C . SER A 1 91 ? 5.195 -7.842 1.251 1.00 73.88 91 SER A C 1
ATOM 687 O O . SER A 1 91 ? 4.371 -8.627 0.786 1.00 73.88 91 SER A O 1
ATOM 689 N N . THR A 1 92 ? 6.449 -7.781 0.832 1.00 84.19 92 THR A N 1
ATOM 690 C CA . THR A 1 92 ? 6.998 -8.665 -0.193 1.00 84.19 92 THR A CA 1
ATOM 691 C C . THR A 1 92 ? 7.007 -10.117 0.281 1.00 84.19 92 THR A C 1
ATOM 693 O O . THR A 1 92 ? 6.635 -11.018 -0.467 1.00 84.19 92 THR A O 1
ATOM 696 N N . GLN A 1 93 ? 7.350 -10.358 1.548 1.00 85.00 93 GLN A N 1
ATOM 697 C CA . GLN A 1 93 ? 7.325 -11.700 2.137 1.00 85.00 93 GLN A CA 1
ATOM 698 C C . GLN A 1 93 ? 5.902 -12.267 2.225 1.00 85.00 93 GLN A C 1
ATOM 700 O O . GLN A 1 93 ? 5.678 -13.416 1.849 1.00 85.00 93 GLN A O 1
ATOM 705 N N . LEU A 1 94 ? 4.929 -11.463 2.664 1.00 76.25 94 LEU A N 1
ATOM 706 C CA . LEU A 1 94 ? 3.521 -11.865 2.738 1.00 76.25 94 LEU A CA 1
ATOM 707 C C . LEU A 1 94 ? 2.921 -12.127 1.351 1.00 76.25 94 LEU A C 1
ATOM 709 O O . LEU A 1 94 ? 2.155 -13.078 1.188 1.00 76.25 94 LEU A O 1
ATOM 713 N N . ALA A 1 95 ? 3.307 -11.346 0.338 1.00 83.31 95 ALA A N 1
ATOM 714 C CA . ALA A 1 95 ? 2.916 -11.604 -1.045 1.00 83.31 95 ALA A CA 1
ATOM 715 C C . ALA A 1 95 ? 3.433 -12.960 -1.555 1.00 83.31 95 ALA A C 1
ATOM 717 O O . ALA A 1 95 ? 2.814 -13.551 -2.433 1.00 83.31 95 ALA A O 1
ATOM 718 N N . GLY A 1 96 ? 4.503 -13.512 -0.970 1.00 84.00 96 GLY A N 1
ATOM 719 C CA . GLY A 1 96 ? 5.020 -14.843 -1.298 1.00 84.00 96 GLY A CA 1
ATOM 720 C C . GLY A 1 96 ? 4.007 -15.984 -1.132 1.00 84.00 96 GLY A C 1
ATOM 721 O O . GLY A 1 96 ? 4.139 -17.001 -1.809 1.00 84.00 96 GLY A O 1
ATOM 722 N N . GLY A 1 97 ? 2.971 -15.807 -0.302 1.00 84.75 97 GLY A N 1
ATOM 723 C CA . GLY A 1 97 ? 1.870 -16.768 -0.154 1.00 84.75 97 GLY A CA 1
ATOM 724 C C . GLY A 1 97 ? 0.890 -16.821 -1.336 1.00 84.75 97 GLY A C 1
ATOM 725 O O . GLY A 1 97 ? 0.038 -17.704 -1.366 1.00 84.75 97 GLY A O 1
ATOM 726 N N . TRP A 1 98 ? 0.994 -15.901 -2.299 1.00 87.88 98 TRP A N 1
ATOM 727 C CA . TRP A 1 98 ? 0.144 -15.842 -3.493 1.00 87.88 98 TRP A CA 1
ATOM 728 C C . TRP A 1 98 ? 0.767 -16.579 -4.688 1.00 87.88 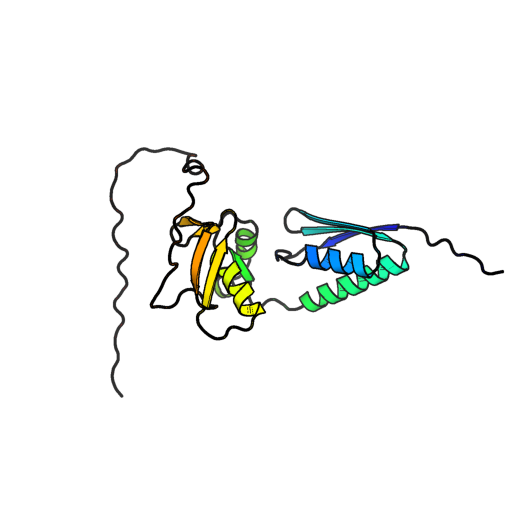98 TRP A C 1
ATOM 730 O O . TRP A 1 98 ? 1.999 -16.631 -4.779 1.00 87.88 98 TRP A O 1
ATOM 740 N N . PRO A 1 99 ? -0.030 -17.106 -5.640 1.00 90.69 99 PRO A N 1
ATOM 741 C CA . PRO A 1 99 ? 0.489 -17.681 -6.881 1.00 90.69 99 PRO A CA 1
ATOM 742 C C . PRO A 1 99 ? 1.357 -16.681 -7.645 1.00 90.69 99 PRO A C 1
ATOM 744 O O . PRO A 1 99 ? 1.032 -15.504 -7.733 1.00 90.69 99 PRO A O 1
ATOM 747 N N . ALA A 1 100 ? 2.457 -17.144 -8.245 1.00 90.81 100 ALA A N 1
ATOM 748 C CA . ALA A 1 100 ? 3.391 -16.258 -8.945 1.00 90.81 100 ALA A CA 1
ATOM 749 C C . ALA A 1 100 ? 2.750 -15.454 -10.087 1.00 90.81 100 ALA A C 1
ATOM 751 O O . ALA A 1 100 ? 3.171 -14.328 -10.327 1.00 90.81 100 ALA A O 1
ATOM 752 N N . ALA A 1 101 ? 1.742 -16.022 -10.754 1.00 90.94 101 ALA A N 1
ATOM 753 C CA . ALA A 1 101 ? 0.990 -15.364 -11.822 1.00 90.94 101 ALA A CA 1
ATOM 754 C C . ALA A 1 101 ? 0.155 -14.169 -11.328 1.00 90.94 101 ALA A C 1
ATOM 756 O O . ALA A 1 101 ? -0.105 -13.250 -12.098 1.00 90.94 101 ALA A O 1
ATOM 757 N N . ASP A 1 102 ? -0.193 -14.161 -10.041 1.00 88.75 102 ASP A N 1
ATOM 758 C CA . ASP A 1 102 ? -1.070 -13.167 -9.423 1.00 88.75 102 ASP A CA 1
ATOM 759 C C . ASP A 1 102 ? -0.264 -12.142 -8.609 1.00 88.75 102 ASP A C 1
ATOM 761 O O . ASP A 1 102 ? -0.830 -11.300 -7.914 1.00 88.75 102 ASP A O 1
ATOM 765 N N . ARG A 1 103 ? 1.074 -12.202 -8.658 1.00 90.50 103 ARG A N 1
ATOM 766 C CA . ARG A 1 103 ? 1.964 -11.259 -7.971 1.00 90.50 103 ARG A CA 1
ATOM 767 C C . ARG A 1 103 ? 2.474 -10.203 -8.937 1.00 90.50 103 ARG A C 1
ATOM 769 O O . ARG A 1 103 ? 3.073 -10.518 -9.962 1.00 90.50 103 ARG A O 1
ATOM 776 N N . ILE A 1 104 ? 2.297 -8.944 -8.560 1.00 89.19 104 ILE A N 1
ATOM 777 C CA . ILE A 1 104 ? 2.759 -7.783 -9.314 1.00 89.19 104 ILE A CA 1
ATOM 778 C C . ILE A 1 104 ? 3.838 -7.084 -8.489 1.00 89.19 104 ILE A C 1
ATOM 780 O O . ILE A 1 104 ? 3.548 -6.346 -7.547 1.00 89.19 104 ILE A O 1
ATOM 784 N N . THR A 1 105 ? 5.098 -7.314 -8.843 1.00 91.31 105 THR A N 1
ATOM 785 C CA . THR A 1 105 ? 6.213 -6.567 -8.258 1.00 91.31 105 THR A CA 1
ATOM 786 C C . THR A 1 105 ? 6.237 -5.152 -8.828 1.00 91.31 105 THR A C 1
ATOM 788 O O . THR A 1 105 ? 6.239 -4.977 -10.047 1.00 91.31 105 THR A O 1
ATOM 791 N N . VAL A 1 106 ? 6.307 -4.146 -7.961 1.00 89.56 106 VAL A N 1
ATOM 792 C CA . VAL A 1 106 ? 6.377 -2.729 -8.335 1.00 89.56 106 VAL A CA 1
ATOM 793 C C . VAL A 1 106 ? 7.625 -2.108 -7.712 1.00 89.56 106 VAL A C 1
ATOM 795 O O . VAL A 1 106 ? 7.898 -2.295 -6.526 1.00 89.56 106 VAL A O 1
ATOM 798 N N . GLN A 1 107 ? 8.404 -1.373 -8.508 1.00 89.81 107 GLN A N 1
ATOM 799 C CA . GLN A 1 107 ? 9.568 -0.643 -8.003 1.00 89.81 107 GLN A CA 1
ATOM 800 C C . GLN A 1 107 ? 9.108 0.544 -7.140 1.00 89.81 107 GLN A C 1
ATOM 802 O O . GLN A 1 107 ? 8.125 1.208 -7.463 1.00 89.81 107 GLN A O 1
ATOM 807 N N . HIS A 1 108 ? 9.817 0.815 -6.044 1.00 90.38 108 HIS A N 1
ATOM 808 C CA . HIS A 1 108 ? 9.403 1.782 -5.022 1.00 90.38 108 HIS A CA 1
ATOM 809 C C . HIS A 1 108 ? 9.137 3.199 -5.565 1.00 90.38 108 HIS A C 1
ATOM 811 O O . HIS A 1 108 ? 8.056 3.759 -5.391 1.00 90.38 108 HIS A O 1
ATOM 817 N N . HIS A 1 109 ? 10.108 3.782 -6.269 1.00 89.69 109 HIS A N 1
ATOM 818 C CA . HIS A 1 109 ? 9.997 5.131 -6.832 1.00 89.69 109 HIS A CA 1
ATOM 819 C C . HIS A 1 109 ? 9.025 5.197 -8.008 1.00 89.69 109 HIS A C 1
ATOM 821 O O . HIS A 1 109 ? 8.325 6.197 -8.160 1.00 89.69 109 HIS A O 1
ATOM 827 N N . HIS A 1 110 ? 8.928 4.126 -8.800 1.00 89.38 110 HIS A N 1
ATOM 828 C CA . HIS A 1 110 ? 7.914 3.955 -9.838 1.00 89.38 110 HIS A CA 1
ATOM 829 C C . HIS A 1 110 ? 6.506 3.991 -9.243 1.00 89.38 110 HIS A C 1
ATOM 831 O O . HIS A 1 110 ? 5.663 4.714 -9.766 1.00 89.38 110 HIS A O 1
ATOM 837 N N . ALA A 1 111 ? 6.272 3.303 -8.120 1.00 90.25 111 ALA A N 1
ATOM 838 C CA . ALA A 1 111 ? 4.987 3.314 -7.428 1.00 90.25 111 ALA A CA 1
ATOM 839 C C . ALA A 1 111 ? 4.573 4.733 -7.005 1.00 90.25 111 ALA A C 1
ATOM 841 O O . ALA A 1 111 ? 3.419 5.110 -7.212 1.00 90.25 111 ALA A O 1
ATOM 842 N N . HIS A 1 112 ? 5.507 5.542 -6.483 1.00 90.00 112 HIS A N 1
ATOM 843 C CA . HIS A 1 112 ? 5.235 6.940 -6.118 1.00 90.00 112 HIS A CA 1
ATOM 844 C C . HIS A 1 112 ? 4.773 7.766 -7.319 1.00 90.00 112 HIS A C 1
ATOM 846 O O . HIS A 1 112 ? 3.714 8.391 -7.276 1.00 90.00 112 HIS A O 1
ATOM 852 N N . VAL A 1 113 ? 5.541 7.754 -8.412 1.00 90.69 113 VAL A N 1
ATOM 853 C CA . VAL A 1 113 ? 5.214 8.581 -9.586 1.00 90.69 113 VAL A CA 1
ATOM 854 C C . VAL A 1 113 ? 3.987 8.065 -10.339 1.00 90.69 113 VAL A C 1
ATOM 856 O O . VAL A 1 113 ? 3.202 8.867 -10.839 1.00 90.69 113 VAL A O 1
ATOM 859 N N . ALA A 1 114 ? 3.786 6.745 -10.392 1.00 88.12 114 ALA A N 1
ATOM 860 C CA . ALA A 1 114 ? 2.623 6.130 -11.022 1.00 88.12 114 ALA A CA 1
ATOM 861 C C . ALA A 1 114 ? 1.337 6.396 -10.229 1.00 88.12 114 ALA A C 1
ATOM 863 O O . ALA A 1 114 ? 0.297 6.630 -10.839 1.00 88.12 114 ALA A O 1
ATOM 864 N N . GLY A 1 115 ? 1.408 6.416 -8.893 1.00 86.88 115 GLY A N 1
ATOM 865 C CA . GLY A 1 115 ? 0.285 6.798 -8.036 1.00 86.88 115 GLY A CA 1
ATOM 866 C C . GLY A 1 115 ? -0.194 8.219 -8.331 1.00 86.88 115 GLY A C 1
ATOM 867 O O . GLY A 1 115 ? -1.369 8.419 -8.622 1.00 86.88 115 GLY A O 1
ATOM 868 N N . VAL A 1 116 ? 0.730 9.185 -8.372 1.00 89.69 116 VAL A N 1
ATOM 869 C CA . VAL A 1 116 ? 0.410 10.583 -8.717 1.00 89.69 116 VAL A CA 1
ATOM 870 C C . VAL A 1 116 ? -0.136 10.697 -10.143 1.00 89.69 116 VAL A C 1
ATOM 872 O O . VAL A 1 116 ? -1.132 11.379 -10.377 1.00 89.69 116 VAL A O 1
ATOM 875 N N . ALA A 1 117 ? 0.476 10.010 -11.112 1.00 87.75 117 ALA A N 1
ATOM 876 C CA . ALA A 1 117 ? -0.018 10.001 -12.487 1.00 87.75 117 ALA A CA 1
ATOM 877 C C . ALA A 1 117 ? -1.466 9.484 -12.575 1.00 87.75 117 ALA A C 1
ATOM 879 O O . ALA A 1 117 ? -2.284 10.083 -13.278 1.00 87.75 117 ALA A O 1
ATOM 880 N N . ALA A 1 118 ? -1.783 8.420 -11.827 1.00 86.38 118 ALA A N 1
ATOM 881 C CA . ALA A 1 118 ? -3.114 7.825 -11.776 1.00 86.38 118 ALA A CA 1
ATOM 882 C C . ALA A 1 118 ? -4.137 8.769 -11.133 1.00 86.38 118 ALA A C 1
ATOM 884 O O . ALA A 1 118 ? -5.229 8.934 -11.674 1.00 86.38 118 ALA A O 1
ATOM 885 N N . GLU A 1 119 ? -3.778 9.428 -10.027 1.00 84.25 119 GLU A N 1
ATOM 886 C CA . GLU A 1 119 ? -4.633 10.423 -9.362 1.00 84.25 119 GLU A CA 1
ATOM 887 C C . GLU A 1 119 ? -5.030 11.572 -10.302 1.00 84.25 119 GLU A C 1
ATOM 889 O O . GLU A 1 119 ? -6.157 12.062 -10.242 1.00 84.25 119 GLU A O 1
ATOM 894 N N . HIS A 1 120 ? -4.134 11.963 -11.211 1.00 87.69 120 HIS A N 1
ATOM 895 C CA . HIS A 1 120 ? -4.372 13.021 -12.194 1.00 87.69 120 HIS A CA 1
ATOM 896 C C . HIS A 1 120 ? -4.865 12.521 -13.560 1.00 87.69 120 HIS A C 1
ATOM 898 O O . HIS A 1 120 ? -5.017 13.322 -14.484 1.00 87.69 120 HIS A O 1
ATOM 904 N N . GLY A 1 121 ? -5.127 11.220 -13.709 1.00 87.75 121 GLY A N 1
ATOM 905 C CA . GLY A 1 121 ? -5.670 10.650 -14.941 1.00 87.75 121 GLY A CA 1
ATOM 906 C C . GLY A 1 121 ? -4.758 10.814 -16.160 1.00 87.75 121 GLY A C 1
ATOM 907 O O . GLY A 1 121 ? -5.253 10.952 -17.279 1.00 87.75 121 GLY A O 1
ATOM 908 N N . LEU A 1 122 ? -3.432 10.819 -15.974 1.00 89.69 122 LEU A N 1
ATOM 909 C CA . LEU A 1 122 ? -2.500 10.883 -17.102 1.00 89.69 122 LEU A CA 1
ATOM 910 C C . LEU A 1 122 ? -2.645 9.625 -17.968 1.00 89.69 122 LEU A C 1
ATOM 912 O O . LEU A 1 122 ? -2.717 8.516 -17.446 1.00 89.69 122 LEU A O 1
ATOM 916 N N . THR A 1 123 ? -2.671 9.773 -19.290 1.00 86.88 123 THR A N 1
ATOM 917 C CA . THR A 1 123 ? -2.927 8.657 -20.226 1.00 86.88 123 THR A CA 1
ATOM 918 C C . THR A 1 123 ? -1.706 8.249 -21.054 1.00 86.88 123 THR A C 1
ATOM 920 O O . THR A 1 123 ? -1.694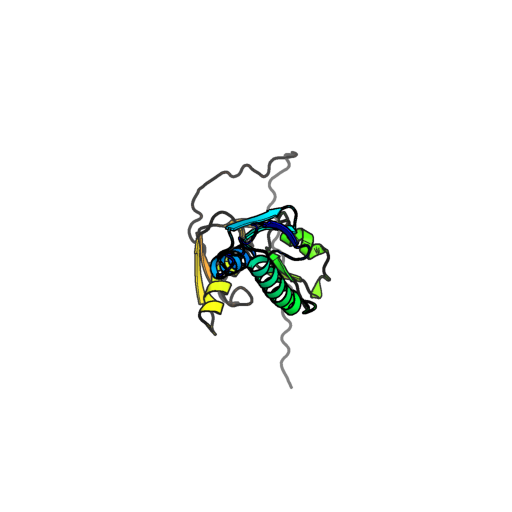 7.170 -21.643 1.00 86.88 123 THR A O 1
ATOM 923 N N . GLY A 1 124 ? -0.665 9.085 -21.092 1.00 87.94 124 GLY A N 1
ATOM 924 C CA . GLY A 1 124 ? 0.594 8.826 -21.795 1.00 87.94 124 GLY A CA 1
ATOM 925 C C . GLY A 1 124 ? 1.783 8.613 -20.851 1.00 87.94 124 GLY A C 1
ATOM 926 O O . GLY A 1 124 ? 1.620 8.646 -19.631 1.00 87.94 124 GLY A O 1
ATOM 927 N N . PRO A 1 125 ? 3.000 8.415 -21.397 1.00 90.62 125 PRO A N 1
ATOM 928 C CA . PRO A 1 125 ? 4.219 8.424 -20.599 1.00 90.62 125 PRO A CA 1
ATOM 929 C C . PRO A 1 125 ? 4.361 9.736 -19.829 1.00 90.62 125 PRO A C 1
ATOM 931 O O . PRO A 1 125 ? 4.107 10.811 -20.374 1.00 90.62 125 PRO A O 1
ATOM 934 N N . PHE A 1 126 ? 4.821 9.646 -18.591 1.00 90.38 126 PHE A N 1
ATOM 935 C CA . PHE A 1 126 ? 4.942 10.776 -17.681 1.00 90.38 126 PHE A CA 1
ATOM 936 C C . PHE A 1 126 ? 6.371 10.925 -17.162 1.00 90.38 126 PHE A C 1
ATOM 938 O O . PHE A 1 126 ? 7.156 9.973 -17.138 1.00 90.38 126 PHE A O 1
ATOM 945 N N . LEU A 1 127 ? 6.704 12.155 -16.772 1.00 91.75 127 LEU A N 1
ATOM 946 C CA . LEU A 1 127 ? 7.919 12.480 -16.040 1.00 91.75 127 LEU A CA 1
ATOM 947 C C . LEU A 1 127 ? 7.530 12.741 -14.586 1.00 91.75 127 LEU A C 1
ATOM 949 O O . LEU A 1 127 ? 6.695 13.602 -14.323 1.00 91.75 127 LEU A O 1
ATOM 953 N N . GLY A 1 128 ? 8.121 12.000 -13.660 1.00 88.50 128 GLY A N 1
ATOM 954 C CA . GLY A 1 128 ? 7.902 12.165 -12.230 1.00 88.50 128 GLY A CA 1
ATOM 955 C C . GLY A 1 128 ? 9.216 12.365 -11.493 1.00 88.50 128 GLY A C 1
ATOM 956 O O . GLY A 1 128 ? 10.265 11.906 -11.939 1.00 88.50 128 GLY A O 1
ATOM 957 N N . ILE A 1 129 ? 9.154 13.050 -10.358 1.00 89.44 129 ILE A N 1
ATOM 958 C CA . ILE A 1 129 ? 10.285 13.193 -9.444 1.00 89.44 129 ILE A CA 1
ATOM 959 C C . ILE A 1 129 ? 9.896 12.470 -8.162 1.00 89.44 129 ILE A C 1
ATOM 961 O O . ILE A 1 129 ? 8.890 12.816 -7.545 1.00 89.44 129 ILE A O 1
ATOM 965 N N . ALA A 1 130 ? 10.673 11.460 -7.787 1.00 87.31 130 ALA A N 1
ATOM 966 C CA . ALA A 1 130 ? 10.469 10.708 -6.560 1.00 87.31 130 ALA A CA 1
ATOM 967 C C . ALA A 1 130 ? 11.577 11.071 -5.575 1.00 87.31 130 ALA A C 1
ATOM 969 O O . ALA A 1 130 ? 12.744 10.748 -5.794 1.00 87.31 130 ALA A O 1
ATOM 970 N N . TYR A 1 131 ? 11.201 11.773 -4.511 1.00 86.38 131 TYR A N 1
ATOM 971 C CA . TYR A 1 131 ? 12.121 12.231 -3.480 1.00 86.38 131 TYR A CA 1
ATOM 972 C C . TYR A 1 131 ? 11.640 11.714 -2.125 1.00 86.38 131 TYR A C 1
ATOM 974 O O . TYR A 1 131 ? 10.650 12.204 -1.580 1.00 86.38 131 TYR A O 1
ATOM 982 N N . ASP A 1 132 ? 12.306 10.683 -1.616 1.00 82.94 132 ASP A N 1
ATOM 983 C CA . ASP A 1 132 ? 11.931 9.971 -0.396 1.00 82.94 132 ASP A CA 1
ATOM 984 C C . ASP A 1 132 ? 13.173 9.556 0.416 1.00 82.94 132 ASP A C 1
ATOM 986 O O . ASP A 1 132 ? 14.217 10.203 0.347 1.00 82.94 132 ASP A O 1
ATOM 990 N N . GLY A 1 133 ? 13.036 8.545 1.278 1.00 80.00 133 GLY A N 1
ATOM 991 C CA . GLY A 1 133 ? 14.146 8.004 2.057 1.00 80.00 133 GLY A CA 1
ATOM 992 C C . GLY A 1 133 ? 15.023 7.050 1.244 1.00 80.00 133 GLY A C 1
ATOM 993 O O . GLY A 1 133 ? 15.999 7.461 0.625 1.00 80.00 133 GLY A O 1
ATOM 994 N N . LEU A 1 134 ? 14.725 5.752 1.340 1.00 79.31 134 LEU A N 1
ATOM 995 C CA . LEU A 1 134 ? 15.459 4.683 0.665 1.00 79.31 134 LEU A CA 1
ATOM 996 C C . LEU A 1 134 ? 14.465 3.749 -0.024 1.00 79.31 134 LEU A C 1
ATOM 998 O O . LEU A 1 134 ? 13.575 3.211 0.634 1.00 79.31 134 LEU A O 1
ATOM 1002 N N . GLY A 1 135 ? 14.680 3.493 -1.311 1.00 76.25 135 GLY A N 1
ATOM 1003 C CA . GLY A 1 135 ? 13.982 2.457 -2.074 1.00 76.25 135 GLY A CA 1
ATOM 1004 C C . GLY A 1 135 ? 14.971 1.596 -2.854 1.00 76.25 135 GLY A C 1
ATOM 1005 O O . GLY A 1 135 ? 16.004 2.095 -3.299 1.00 76.25 135 GLY A O 1
ATOM 1006 N N . LEU A 1 136 ? 14.688 0.298 -3.008 1.00 80.44 136 LEU A N 1
ATOM 1007 C CA . LEU A 1 136 ? 15.538 -0.578 -3.818 1.00 80.44 136 LEU A CA 1
ATOM 1008 C C 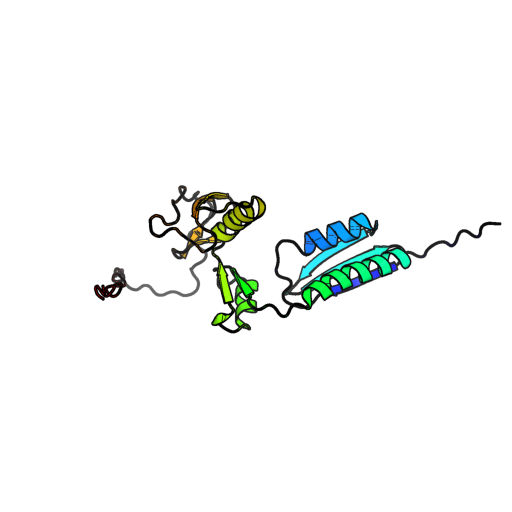. LEU A 1 136 ? 15.380 -0.216 -5.298 1.00 80.44 136 LEU A C 1
ATOM 1010 O O . LEU A 1 136 ? 14.279 -0.238 -5.854 1.00 80.44 136 LEU A O 1
ATOM 1014 N N . GLY A 1 137 ? 16.494 0.128 -5.924 1.00 82.25 137 GLY A N 1
ATOM 1015 C CA . GLY A 1 137 ? 16.594 0.352 -7.351 1.00 82.25 137 GLY A CA 1
ATOM 1016 C C . GLY A 1 137 ? 16.715 -0.943 -8.142 1.00 82.25 137 GLY A C 1
ATOM 1017 O O . GLY A 1 137 ? 17.217 -1.952 -7.644 1.00 82.25 137 GLY A O 1
ATOM 1018 N N . ASP A 1 138 ? 16.352 -0.879 -9.421 1.00 81.56 138 ASP A N 1
ATOM 1019 C CA . ASP A 1 138 ? 16.473 -2.006 -10.361 1.00 81.56 138 ASP A CA 1
ATOM 1020 C C . ASP A 1 138 ? 17.935 -2.455 -10.574 1.00 81.56 138 ASP A C 1
ATOM 1022 O O . ASP A 1 138 ? 18.200 -3.554 -11.058 1.00 81.56 138 ASP A O 1
ATOM 1026 N N . ASP A 1 139 ? 18.903 -1.610 -10.208 1.00 81.62 139 ASP A N 1
ATOM 1027 C CA . ASP A 1 139 ? 20.338 -1.897 -10.258 1.00 81.62 139 ASP A CA 1
ATOM 1028 C C . ASP A 1 139 ? 20.894 -2.494 -8.953 1.00 81.62 139 ASP A C 1
ATOM 1030 O O . ASP A 1 139 ? 22.105 -2.687 -8.827 1.00 81.62 139 ASP A O 1
ATOM 1034 N N . GLY A 1 140 ? 20.024 -2.763 -7.975 1.00 80.19 140 GLY A N 1
ATOM 1035 C CA . GLY A 1 140 ? 20.393 -3.276 -6.659 1.00 80.19 140 GLY A CA 1
ATOM 1036 C C . GLY A 1 140 ? 20.998 -2.228 -5.721 1.00 80.19 140 GLY A C 1
ATOM 1037 O O . GLY A 1 140 ? 21.490 -2.595 -4.655 1.00 80.19 140 GLY A O 1
ATOM 1038 N N . THR A 1 141 ? 20.991 -0.942 -6.090 1.00 83.69 141 THR A N 1
ATOM 1039 C CA . THR A 1 141 ? 21.400 0.154 -5.199 1.00 83.69 141 THR A CA 1
ATOM 1040 C C . THR A 1 141 ? 20.191 0.805 -4.540 1.00 83.69 141 THR A C 1
ATOM 1042 O O . THR A 1 141 ? 19.065 0.637 -4.997 1.00 83.69 141 THR A O 1
ATOM 1045 N N . PHE A 1 142 ? 20.407 1.556 -3.460 1.00 82.81 142 PHE A N 1
ATOM 1046 C CA . PHE A 1 142 ? 19.345 2.374 -2.884 1.00 82.81 142 PHE A CA 1
ATOM 1047 C C . PHE A 1 142 ? 19.198 3.694 -3.641 1.00 82.81 142 PHE A C 1
ATOM 1049 O O . PHE A 1 142 ? 20.181 4.392 -3.895 1.00 82.81 142 PHE A O 1
ATOM 1056 N N . TRP A 1 143 ? 17.957 4.020 -3.972 1.00 84.44 143 TRP A N 1
ATOM 1057 C CA . TRP A 1 143 ? 17.513 5.265 -4.590 1.00 84.44 143 TRP A CA 1
ATOM 1058 C C . TRP A 1 143 ? 16.790 6.134 -3.546 1.00 84.44 143 TRP A C 1
ATOM 1060 O O . TRP A 1 143 ? 16.335 5.612 -2.526 1.00 84.44 143 TRP A O 1
ATOM 1070 N N . GLY A 1 144 ? 16.670 7.439 -3.810 1.00 80.75 144 GLY A N 1
ATOM 1071 C CA . GLY A 1 144 ? 15.985 8.386 -2.906 1.00 80.75 144 GLY A CA 1
ATOM 1072 C C . GLY A 1 144 ? 15.706 9.785 -3.475 1.00 80.75 144 GLY A C 1
ATOM 1073 O O . GLY A 1 144 ? 15.185 10.648 -2.774 1.00 80.75 144 GLY A O 1
ATOM 1074 N N . GLY A 1 145 ? 16.060 10.042 -4.739 1.00 84.62 145 GLY A N 1
ATOM 1075 C CA . GLY A 1 145 ? 15.928 11.361 -5.366 1.00 84.62 145 GLY A CA 1
ATOM 1076 C C . GLY A 1 145 ? 15.969 11.274 -6.888 1.00 84.62 145 GLY A C 1
ATOM 1077 O O . GLY A 1 145 ? 16.812 11.902 -7.526 1.00 84.62 145 GLY A O 1
ATOM 1078 N N . GLU A 1 146 ? 15.102 10.448 -7.466 1.00 83.75 146 GLU A N 1
ATOM 1079 C CA . GLU A 1 146 ? 15.166 10.090 -8.883 1.00 83.75 146 GLU A CA 1
ATOM 1080 C C . GLU A 1 146 ? 14.229 10.919 -9.758 1.00 83.75 146 GLU A C 1
ATOM 1082 O O . GLU A 1 146 ? 13.113 11.268 -9.364 1.00 83.75 146 GLU A O 1
ATOM 1087 N N . VAL A 1 147 ? 14.670 11.167 -10.995 1.00 86.94 147 VAL A N 1
ATOM 1088 C CA . VAL A 1 147 ? 13.832 11.697 -12.073 1.00 86.94 147 VAL A CA 1
ATOM 1089 C C . VAL A 1 147 ? 13.464 10.546 -13.006 1.00 86.94 147 VAL A C 1
ATOM 1091 O O . VAL A 1 147 ? 14.300 9.897 -13.633 1.00 86.94 147 VAL A O 1
ATOM 1094 N N . LEU A 1 148 ? 12.176 10.265 -13.101 1.00 86.19 148 LEU A N 1
ATOM 1095 C CA . LEU A 1 148 ? 11.665 9.053 -13.714 1.00 86.19 148 LEU A CA 1
ATOM 1096 C C . LEU A 1 148 ? 10.836 9.385 -14.942 1.00 86.19 148 LEU A C 1
ATOM 1098 O O . LEU A 1 148 ? 9.800 10.034 -14.834 1.00 86.19 148 LEU A O 1
ATOM 1102 N N . ARG A 1 149 ? 11.251 8.880 -16.107 1.00 89.31 149 ARG A N 1
ATOM 1103 C CA . ARG A 1 149 ? 10.377 8.797 -17.279 1.00 89.31 149 ARG A CA 1
ATOM 1104 C C . ARG A 1 149 ? 9.704 7.427 -17.284 1.00 89.31 149 ARG A C 1
ATOM 1106 O O . ARG A 1 149 ? 10.377 6.428 -17.513 1.00 89.31 149 ARG A O 1
ATOM 1113 N N . ALA A 1 150 ? 8.399 7.383 -17.050 1.00 89.06 150 ALA A N 1
ATOM 1114 C CA . ALA A 1 150 ? 7.667 6.149 -16.771 1.00 89.06 150 ALA A CA 1
ATOM 1115 C C . ALA A 1 150 ? 6.341 6.043 -17.544 1.00 89.06 150 ALA A C 1
ATOM 1117 O O . ALA A 1 150 ? 5.821 7.017 -18.086 1.00 89.06 150 ALA A O 1
ATOM 1118 N N . THR A 1 151 ? 5.808 4.826 -17.598 1.00 89.69 151 THR A N 1
ATOM 1119 C CA . THR A 1 151 ? 4.404 4.501 -17.886 1.00 89.69 151 THR A CA 1
ATOM 1120 C C . THR A 1 151 ? 3.815 3.786 -16.664 1.00 89.69 151 THR A C 1
ATOM 1122 O O . THR A 1 151 ? 4.545 3.457 -15.732 1.00 89.69 151 THR A O 1
ATOM 1125 N N . TYR A 1 152 ? 2.517 3.466 -16.650 1.00 88.50 152 TYR A N 1
ATOM 1126 C CA . TYR A 1 152 ? 1.933 2.678 -15.550 1.00 88.50 152 TYR A CA 1
ATOM 1127 C C . TYR A 1 152 ? 2.508 1.264 -15.411 1.00 88.50 152 TYR A C 1
ATOM 1129 O O . TYR A 1 152 ? 2.439 0.679 -14.338 1.00 88.50 152 TYR A O 1
ATOM 1137 N N . THR A 1 153 ? 3.087 0.715 -16.478 1.00 86.56 153 THR A N 1
ATOM 1138 C CA . THR A 1 153 ? 3.594 -0.664 -16.515 1.00 86.56 153 THR A CA 1
ATOM 1139 C C . THR A 1 153 ? 5.118 -0.745 -16.430 1.00 86.56 153 THR A C 1
ATOM 1141 O O . THR A 1 153 ? 5.681 -1.814 -16.652 1.00 86.56 153 THR A O 1
ATOM 1144 N N . GLY A 1 154 ? 5.799 0.374 -16.165 1.00 83.69 154 GLY A N 1
ATOM 1145 C CA . GLY A 1 154 ? 7.250 0.431 -15.998 1.00 83.69 154 GLY A CA 1
ATOM 1146 C C . GLY A 1 154 ? 7.899 1.504 -16.866 1.00 83.69 154 GLY A C 1
ATOM 1147 O O . GLY A 1 154 ? 7.465 2.655 -16.891 1.00 83.69 154 GLY A O 1
ATOM 1148 N N . TRP A 1 155 ? 8.966 1.132 -17.569 1.00 83.81 155 TRP A N 1
ATOM 1149 C CA . TRP A 1 155 ? 9.814 2.066 -18.307 1.00 83.81 155 TRP A CA 1
ATOM 1150 C C . TRP A 1 155 ? 9.524 2.018 -19.818 1.00 83.81 155 TRP A C 1
ATOM 1152 O O . TRP A 1 155 ? 9.390 0.926 -20.379 1.00 83.81 155 TRP A O 1
ATOM 1162 N N . PRO A 1 156 ? 9.442 3.162 -20.524 1.00 73.75 156 PRO A N 1
ATOM 1163 C CA . PRO A 1 156 ? 9.357 3.164 -21.981 1.00 73.75 156 PRO A CA 1
ATOM 1164 C C . PRO A 1 156 ? 10.551 2.430 -22.608 1.00 73.75 156 PRO A C 1
ATOM 1166 O O . PRO A 1 156 ? 11.685 2.606 -22.178 1.00 73.75 156 PRO A O 1
ATOM 1169 N N . ALA A 1 157 ? 10.344 1.701 -23.710 1.00 63.53 157 ALA A N 1
ATOM 1170 C CA . ALA A 1 157 ? 11.431 0.988 -24.402 1.00 63.53 157 ALA A CA 1
ATOM 1171 C C . ALA A 1 157 ? 12.607 1.894 -24.838 1.00 63.53 157 ALA A C 1
ATOM 1173 O O . ALA A 1 157 ? 13.711 1.410 -25.071 1.00 63.53 157 ALA A O 1
ATOM 1174 N N . SER A 1 158 ? 12.370 3.205 -24.953 1.00 55.34 158 SER A N 1
ATOM 1175 C CA . SER A 1 158 ? 13.362 4.219 -25.316 1.00 55.34 158 SER A CA 1
ATOM 1176 C C . SER A 1 158 ? 14.046 4.916 -24.133 1.00 55.34 158 SER A C 1
ATOM 1178 O O . SER A 1 158 ? 14.932 5.733 -24.369 1.00 55.34 158 SER A O 1
ATOM 1180 N N . ALA A 1 159 ? 13.654 4.651 -22.881 1.00 53.28 159 ALA A N 1
ATOM 1181 C CA . ALA A 1 159 ? 14.237 5.307 -21.709 1.00 53.28 159 ALA A CA 1
ATOM 1182 C C . ALA A 1 159 ? 14.012 4.496 -20.423 1.00 53.28 159 ALA A C 1
ATOM 1184 O O . ALA A 1 159 ? 12.875 4.193 -20.080 1.00 53.28 159 ALA A O 1
ATOM 1185 N N . GLY A 1 160 ? 15.093 4.205 -19.695 1.00 55.75 160 GLY A N 1
ATOM 1186 C CA . GLY A 1 160 ? 15.036 3.772 -18.295 1.00 55.75 160 GLY A CA 1
ATOM 1187 C C . GLY A 1 160 ? 15.021 4.964 -17.322 1.00 55.75 160 GLY A C 1
ATOM 1188 O O . GLY A 1 160 ? 14.919 6.111 -17.768 1.00 55.75 160 GLY A O 1
ATOM 1189 N N . PRO A 1 161 ? 15.162 4.718 -16.008 1.00 56.41 161 PRO A N 1
ATOM 1190 C CA . PRO A 1 161 ? 15.285 5.780 -15.013 1.00 56.41 161 PRO A CA 1
ATOM 1191 C C . PRO A 1 161 ? 16.448 6.712 -15.374 1.00 56.41 161 PRO A C 1
ATOM 1193 O O . PRO A 1 161 ? 17.579 6.263 -15.590 1.00 56.41 161 PRO A O 1
ATOM 1196 N N . VAL A 1 162 ? 16.173 8.014 -15.464 1.00 53.25 162 VAL A N 1
ATOM 1197 C CA . VAL A 1 162 ? 17.203 9.027 -15.703 1.00 53.25 162 VAL A CA 1
ATOM 1198 C C . VAL A 1 162 ? 17.689 9.469 -14.334 1.00 53.25 162 VAL A C 1
ATOM 1200 O O . VAL A 1 162 ? 17.036 10.259 -13.662 1.00 53.25 162 VAL A O 1
ATOM 1203 N N . ARG A 1 163 ? 18.825 8.921 -13.899 1.00 54.31 163 ARG A N 1
ATOM 1204 C CA . ARG A 1 163 ? 19.345 9.195 -12.557 1.00 54.31 163 ARG A CA 1
ATOM 1205 C C . ARG A 1 163 ? 19.455 10.695 -12.302 1.00 54.31 163 ARG A C 1
ATOM 1207 O O . ARG A 1 163 ? 20.209 11.391 -12.989 1.00 54.31 163 ARG A O 1
ATOM 1214 N N . GLY A 1 164 ? 18.772 11.153 -11.256 1.00 49.22 164 GLY A N 1
ATOM 1215 C CA . GLY A 1 164 ? 19.275 12.289 -10.495 1.00 49.22 164 GLY A CA 1
ATOM 1216 C C . GLY A 1 164 ? 20.597 11.858 -9.857 1.00 49.22 164 GLY A C 1
ATOM 1217 O O . GLY A 1 164 ? 20.815 10.671 -9.617 1.00 49.22 164 GLY A O 1
ATOM 1218 N N . GLN A 1 165 ? 21.544 12.771 -9.633 1.00 40.09 165 GLN A N 1
ATOM 1219 C CA . GLN A 1 165 ? 22.752 12.391 -8.892 1.00 40.09 165 GLN A CA 1
ATOM 1220 C C . GLN A 1 165 ? 22.340 11.744 -7.559 1.00 40.09 165 GLN A C 1
ATOM 1222 O O . GLN A 1 165 ? 21.561 12.363 -6.833 1.00 40.09 165 GLN A O 1
ATOM 1227 N N . PRO A 1 166 ? 22.858 10.552 -7.199 1.00 42.47 166 PRO A N 1
ATOM 1228 C CA . PRO A 1 166 ? 22.584 9.994 -5.888 1.00 42.47 166 PRO A CA 1
ATOM 1229 C C . PRO A 1 166 ? 23.102 10.987 -4.852 1.00 42.47 166 PRO A C 1
ATOM 1231 O O . PRO A 1 166 ? 24.301 11.291 -4.813 1.00 42.47 166 PRO A O 1
ATOM 1234 N N . LEU A 1 167 ? 22.205 11.507 -4.016 1.00 38.94 167 LEU A N 1
ATOM 1235 C CA . LEU A 1 167 ? 22.626 12.261 -2.850 1.00 38.94 167 LEU A CA 1
ATOM 1236 C C . LEU A 1 167 ? 23.431 11.304 -1.977 1.00 38.94 167 LEU A C 1
ATOM 1238 O O . LEU A 1 167 ? 22.927 10.303 -1.471 1.00 38.94 167 LEU A O 1
ATOM 1242 N N . ARG A 1 168 ? 24.730 11.588 -1.843 1.00 38.66 168 ARG A N 1
ATOM 1243 C CA . ARG A 1 168 ? 25.606 10.899 -0.897 1.00 38.66 168 ARG A CA 1
ATOM 1244 C C . ARG A 1 168 ? 25.074 11.159 0.511 1.00 38.66 168 ARG A C 1
ATOM 1246 O O . ARG A 1 168 ? 25.422 12.156 1.131 1.00 38.66 168 ARG A O 1
ATOM 1253 N N . GLY A 1 169 ? 24.257 10.243 1.014 1.00 36.41 169 GLY A N 1
ATOM 1254 C CA . GLY A 1 169 ? 23.693 10.299 2.354 1.00 36.41 169 GLY A CA 1
ATOM 1255 C C . GLY A 1 169 ? 23.516 8.896 2.920 1.00 36.41 169 GLY A C 1
ATOM 1256 O O . GLY A 1 169 ? 22.477 8.291 2.726 1.00 36.41 169 GLY A O 1
ATOM 1257 N N . ARG A 1 170 ? 24.537 8.444 3.663 1.00 39.78 170 ARG A N 1
ATOM 1258 C CA . ARG A 1 170 ? 24.671 7.183 4.430 1.00 39.78 170 ARG A CA 1
ATOM 1259 C C . ARG A 1 170 ? 25.140 5.929 3.667 1.00 39.78 170 ARG A C 1
ATOM 1261 O O . ARG A 1 170 ? 24.378 5.209 3.048 1.00 39.78 170 ARG A O 1
ATOM 1268 N N . GLY A 1 171 ? 26.446 5.674 3.815 1.00 33.81 171 GLY A N 1
ATOM 1269 C CA . GLY A 1 171 ? 27.013 4.372 4.199 1.00 33.81 171 GLY A CA 1
ATOM 1270 C C . GLY A 1 171 ? 26.879 3.187 3.241 1.00 33.81 171 GLY A C 1
ATOM 1271 O O . GLY A 1 171 ? 25.889 2.473 3.252 1.00 33.81 171 GLY A O 1
ATOM 1272 N N . ARG A 1 172 ? 27.971 2.858 2.542 1.00 37.19 172 ARG A N 1
ATOM 1273 C CA . ARG A 1 172 ? 28.201 1.555 1.886 1.00 37.19 172 ARG A CA 1
ATOM 1274 C C . ARG A 1 172 ? 28.469 0.413 2.893 1.00 37.19 172 ARG A C 1
ATOM 1276 O O . ARG A 1 172 ? 29.376 -0.378 2.650 1.00 37.19 172 ARG A O 1
ATOM 1283 N N . ASP A 1 173 ? 27.770 0.358 4.027 1.00 36.44 173 ASP A N 1
ATOM 1284 C CA . ASP A 1 173 ? 28.220 -0.462 5.169 1.00 36.44 173 ASP A CA 1
ATOM 1285 C C . ASP A 1 173 ? 27.138 -1.287 5.887 1.00 36.44 173 ASP A C 1
ATOM 1287 O O . ASP A 1 173 ? 27.344 -1.709 7.017 1.00 36.44 173 ASP A O 1
ATOM 1291 N N . GLU A 1 174 ? 26.019 -1.607 5.228 1.00 38.59 174 GLU A N 1
ATOM 1292 C CA . GLU A 1 174 ? 25.057 -2.601 5.756 1.00 38.59 174 GLU A CA 1
ATOM 1293 C C . GLU A 1 174 ? 25.157 -3.986 5.081 1.00 38.59 174 GLU A C 1
ATOM 1295 O O . GLU A 1 174 ? 24.405 -4.898 5.406 1.00 38.59 174 GLU A O 1
ATOM 1300 N N . THR A 1 175 ? 26.136 -4.212 4.192 1.00 32.88 175 THR A N 1
ATOM 1301 C CA . THR A 1 175 ? 26.343 -5.513 3.511 1.00 32.88 175 THR A CA 1
ATOM 1302 C C . THR A 1 175 ? 27.550 -6.314 4.015 1.00 32.88 175 THR A C 1
ATOM 1304 O O . THR A 1 175 ? 28.092 -7.133 3.275 1.00 32.88 175 THR A O 1
ATOM 1307 N N . ARG A 1 176 ? 28.017 -6.116 5.254 1.00 34.03 176 ARG A N 1
ATOM 1308 C CA . ARG A 1 176 ? 29.074 -6.962 5.844 1.00 34.03 176 ARG A CA 1
ATOM 1309 C C . ARG A 1 176 ? 28.588 -7.716 7.075 1.00 34.03 176 ARG A C 1
ATOM 1311 O O . ARG A 1 176 ? 28.929 -7.385 8.202 1.00 34.03 176 ARG A O 1
ATOM 1318 N N . ALA A 1 177 ? 27.886 -8.812 6.819 1.00 32.38 177 ALA A N 1
ATOM 1319 C CA . ALA A 1 177 ? 27.917 -9.980 7.687 1.00 32.38 177 ALA A CA 1
ATOM 1320 C C . ALA A 1 177 ? 28.394 -11.178 6.848 1.00 32.38 177 ALA A C 1
ATOM 1322 O O . ALA A 1 177 ? 27.741 -11.548 5.879 1.00 32.38 177 ALA A O 1
ATOM 1323 N N . GLY A 1 178 ? 29.548 -11.745 7.214 1.00 29.86 178 GLY A N 1
ATOM 1324 C CA . GLY A 1 178 ? 30.089 -12.994 6.658 1.00 29.86 178 GLY A CA 1
ATOM 1325 C C . GLY A 1 178 ? 31.058 -12.802 5.490 1.00 29.86 178 GLY A C 1
ATOM 1326 O O . GLY A 1 178 ? 30.654 -12.494 4.376 1.00 29.86 178 GLY A O 1
ATOM 1327 N N . GLY A 1 179 ? 32.358 -12.951 5.755 1.00 30.41 179 GLY A N 1
ATOM 1328 C CA . GLY A 1 179 ? 33.419 -12.747 4.773 1.00 30.41 179 GLY A CA 1
ATOM 1329 C C . GLY A 1 179 ? 33.592 -13.890 3.774 1.00 30.41 179 GLY A C 1
ATOM 1330 O O . GLY A 1 179 ? 33.324 -15.038 4.092 1.00 30.41 179 GLY A O 1
ATOM 1331 N N . ASP A 1 180 ? 34.130 -13.560 2.602 1.00 29.52 180 ASP A N 1
ATOM 1332 C CA . ASP A 1 180 ? 35.406 -14.126 2.162 1.00 29.52 180 ASP A CA 1
ATOM 1333 C C . ASP A 1 180 ? 36.042 -13.232 1.081 1.00 29.52 180 ASP A C 1
ATOM 1335 O O . ASP A 1 180 ? 35.358 -12.657 0.228 1.00 29.52 180 ASP A O 1
ATOM 1339 N N . ARG A 1 181 ? 37.364 -13.049 1.140 1.00 38.69 181 ARG A N 1
ATOM 1340 C CA . ARG A 1 181 ? 38.131 -12.289 0.142 1.00 38.69 181 ARG A CA 1
ATOM 1341 C C . ARG A 1 181 ? 38.470 -13.220 -1.012 1.00 38.69 181 ARG A C 1
ATOM 1343 O O . ARG A 1 181 ? 39.452 -13.938 -0.908 1.00 38.69 181 ARG A O 1
ATOM 1350 N N . LEU A 1 182 ? 37.794 -13.105 -2.155 1.00 30.81 182 LEU A N 1
ATOM 1351 C CA . LEU A 1 182 ? 38.295 -13.682 -3.407 1.00 30.81 182 LEU A CA 1
ATOM 1352 C C . LEU A 1 182 ? 38.003 -12.783 -4.619 1.00 30.81 182 LEU A C 1
ATOM 1354 O O . LEU A 1 182 ? 36.870 -12.561 -5.025 1.00 30.81 182 LEU A O 1
ATOM 1358 N N . SER A 1 183 ? 39.103 -12.258 -5.163 1.00 29.89 183 SER A N 1
ATOM 1359 C CA . SER A 1 183 ? 39.363 -11.868 -6.555 1.00 29.89 183 SER A CA 1
ATOM 1360 C C . SER A 1 183 ? 38.272 -11.155 -7.369 1.00 29.89 183 SER A C 1
ATOM 1362 O O . SER A 1 183 ? 37.274 -11.726 -7.797 1.00 29.89 183 SER A O 1
ATOM 1364 N N . ARG A 1 184 ? 38.605 -9.921 -7.764 1.00 41.41 184 ARG A N 1
ATOM 1365 C CA . ARG A 1 184 ? 38.008 -9.192 -8.889 1.00 41.41 184 ARG A CA 1
ATOM 1366 C C . ARG A 1 184 ? 37.944 -10.073 -10.148 1.00 41.41 184 ARG A C 1
ATOM 1368 O O . ARG A 1 184 ? 38.975 -10.332 -10.764 1.00 41.41 184 ARG A O 1
ATOM 1375 N N . ARG A 1 185 ? 36.739 -10.429 -10.594 1.00 30.34 185 ARG A N 1
ATOM 1376 C CA . ARG A 1 185 ? 36.446 -10.766 -11.996 1.00 30.34 185 ARG A CA 1
ATOM 1377 C C . ARG A 1 185 ? 35.136 -10.094 -12.402 1.00 30.34 185 ARG A C 1
ATOM 1379 O O . ARG A 1 185 ? 34.145 -10.166 -11.686 1.00 30.34 185 ARG A O 1
ATOM 1386 N N . ARG A 1 186 ? 35.166 -9.381 -13.533 1.00 29.89 186 ARG A N 1
ATOM 1387 C CA . ARG A 1 186 ? 33.987 -8.772 -14.170 1.00 29.89 186 ARG A CA 1
ATOM 1388 C C . ARG A 1 186 ? 32.953 -9.870 -14.466 1.00 29.89 186 ARG A C 1
ATOM 1390 O O . ARG A 1 186 ? 33.346 -10.843 -15.110 1.00 29.89 186 ARG A O 1
ATOM 1397 N N . PRO A 1 187 ? 31.670 -9.733 -14.089 1.00 30.92 187 PRO A N 1
ATOM 1398 C CA . PRO A 1 187 ? 30.656 -10.648 -14.583 1.00 30.92 187 PRO A CA 1
ATOM 1399 C C . PRO A 1 187 ? 30.367 -10.347 -16.059 1.00 30.92 187 PRO A C 1
ATOM 1401 O O . PRO A 1 187 ? 30.321 -9.192 -16.494 1.00 30.92 187 PRO A O 1
ATOM 1404 N N . ALA A 1 188 ? 30.241 -11.421 -16.832 1.00 31.11 188 ALA A N 1
ATOM 1405 C CA . ALA A 1 188 ? 29.913 -11.410 -18.246 1.00 31.11 188 ALA A CA 1
ATOM 1406 C C . ALA A 1 188 ? 28.540 -10.765 -18.492 1.00 31.11 188 ALA A C 1
ATOM 1408 O O . ALA A 1 188 ? 27.610 -10.915 -17.701 1.00 31.11 188 ALA A O 1
ATOM 1409 N N . ARG A 1 189 ? 28.421 -10.053 -19.617 1.00 31.84 189 ARG A N 1
ATOM 1410 C CA . ARG A 1 189 ? 27.148 -9.533 -20.127 1.00 31.84 189 ARG A CA 1
ATOM 1411 C C . ARG A 1 189 ? 26.175 -10.703 -20.302 1.00 31.84 189 ARG A C 1
ATOM 1413 O O . ARG A 1 189 ? 26.478 -11.631 -21.047 1.00 31.84 189 ARG A O 1
ATOM 1420 N N . LEU A 1 190 ? 25.010 -10.637 -19.660 1.00 30.95 190 LEU A N 1
ATOM 1421 C CA . LEU A 1 190 ? 23.873 -11.488 -20.003 1.00 30.95 190 LEU A CA 1
ATOM 1422 C C . LEU A 1 190 ? 23.436 -11.130 -21.428 1.00 30.95 190 LEU A C 1
ATOM 1424 O O . LEU A 1 190 ? 22.915 -10.044 -21.684 1.00 30.95 190 LEU A O 1
ATOM 1428 N N . ALA A 1 191 ? 23.729 -12.025 -22.367 1.00 30.22 191 ALA A N 1
ATOM 1429 C CA . ALA A 1 191 ? 23.293 -11.927 -23.747 1.00 30.22 191 ALA A CA 1
ATOM 1430 C C . ALA A 1 191 ? 21.764 -12.068 -23.813 1.00 30.22 191 ALA A C 1
ATOM 1432 O O . ALA A 1 191 ? 21.197 -13.048 -23.334 1.00 30.22 191 ALA A O 1
ATOM 1433 N N . HIS A 1 192 ? 21.095 -11.086 -24.415 1.00 31.16 192 HIS A N 1
ATOM 1434 C CA . HIS A 1 192 ? 19.717 -11.236 -24.876 1.00 31.16 192 HIS A CA 1
ATOM 1435 C C . HIS A 1 192 ? 19.684 -12.178 -26.093 1.00 31.16 192 HIS A C 1
ATOM 1437 O O . HIS A 1 192 ? 20.494 -11.993 -27.007 1.00 31.16 192 HIS A O 1
ATOM 1443 N N . PRO A 1 193 ? 18.755 -13.148 -26.164 1.00 30.09 193 PRO A N 1
ATOM 1444 C CA . PRO A 1 193 ? 18.563 -13.937 -27.374 1.00 30.09 193 PRO A CA 1
ATOM 1445 C C . PRO A 1 193 ? 17.960 -13.065 -28.498 1.00 30.09 193 PRO A C 1
ATOM 1447 O O . PRO A 1 193 ? 17.168 -12.156 -28.221 1.00 30.09 193 PRO A O 1
ATOM 1450 N N . PRO A 1 194 ? 18.317 -13.305 -29.774 1.00 32.56 194 PRO A N 1
ATOM 1451 C CA . PRO A 1 194 ? 17.872 -12.477 -30.889 1.00 32.56 194 PRO A CA 1
ATOM 1452 C C . PRO A 1 194 ? 16.372 -12.661 -31.160 1.00 32.56 194 PRO A C 1
ATOM 1454 O O . PRO A 1 194 ? 15.868 -13.780 -31.261 1.00 32.56 194 PRO A O 1
ATOM 1457 N N . ARG A 1 195 ? 15.660 -11.540 -31.333 1.00 34.56 195 ARG A N 1
ATOM 1458 C CA . ARG A 1 195 ? 14.269 -11.517 -31.806 1.00 34.56 195 ARG A CA 1
ATOM 1459 C C . ARG A 1 195 ? 14.214 -12.055 -33.238 1.00 34.56 195 ARG A C 1
ATOM 1461 O O . ARG A 1 195 ? 14.764 -11.437 -34.150 1.00 34.56 195 ARG A O 1
ATOM 1468 N N . ARG A 1 196 ? 13.527 -13.182 -33.445 1.00 32.44 196 ARG A N 1
ATOM 1469 C CA . ARG A 1 196 ? 13.155 -13.652 -34.785 1.00 32.44 196 ARG A CA 1
ATOM 1470 C C . ARG A 1 196 ? 12.155 -12.666 -35.390 1.00 32.44 196 ARG A C 1
ATOM 1472 O O . ARG A 1 196 ? 11.098 -12.415 -34.819 1.00 32.44 196 ARG A O 1
ATOM 1479 N N . ARG A 1 197 ? 12.531 -12.091 -36.532 1.00 36.16 197 ARG A N 1
ATOM 1480 C CA . ARG A 1 197 ? 11.626 -11.408 -37.458 1.00 36.16 197 ARG A CA 1
ATOM 1481 C C . ARG A 1 197 ? 10.860 -12.484 -38.220 1.00 36.16 197 ARG A C 1
ATOM 1483 O O . ARG A 1 197 ? 11.511 -13.331 -38.821 1.00 36.16 197 ARG A O 1
ATOM 1490 N N . ASN A 1 198 ? 9.535 -12.408 -38.243 1.00 27.39 198 ASN A N 1
ATOM 1491 C CA . ASN A 1 198 ? 8.752 -13.019 -39.311 1.00 27.39 198 ASN A CA 1
ATOM 1492 C C . ASN A 1 198 ? 8.111 -11.897 -40.131 1.00 27.39 198 ASN A C 1
ATOM 1494 O O . ASN A 1 198 ? 7.519 -10.970 -39.581 1.00 27.39 198 ASN A O 1
ATOM 1498 N N . VAL A 1 199 ? 8.305 -11.997 -41.443 1.00 29.94 199 VAL A N 1
ATOM 1499 C CA . VAL A 1 199 ? 7.674 -11.221 -42.510 1.00 29.94 199 VAL A CA 1
ATOM 1500 C C . VAL A 1 199 ? 6.914 -12.228 -43.377 1.00 29.94 199 VAL A C 1
ATOM 1502 O O . VAL A 1 199 ? 7.511 -13.238 -43.742 1.00 29.94 199 VAL A O 1
ATOM 1505 N N . GLY A 1 200 ? 5.663 -11.896 -43.722 1.00 28.22 200 GLY A N 1
ATOM 1506 C CA . GLY A 1 200 ? 4.842 -12.468 -44.808 1.00 28.22 200 GLY A CA 1
ATOM 1507 C C . GLY A 1 200 ? 4.148 -13.795 -44.473 1.00 28.22 200 GLY A C 1
ATOM 1508 O O . GLY A 1 200 ? 4.794 -14.694 -43.949 1.00 28.22 200 GLY A O 1
ATOM 1509 N N . LEU A 1 201 ? 2.855 -14.008 -44.736 1.00 34.03 201 LEU A N 1
ATOM 1510 C CA . LEU 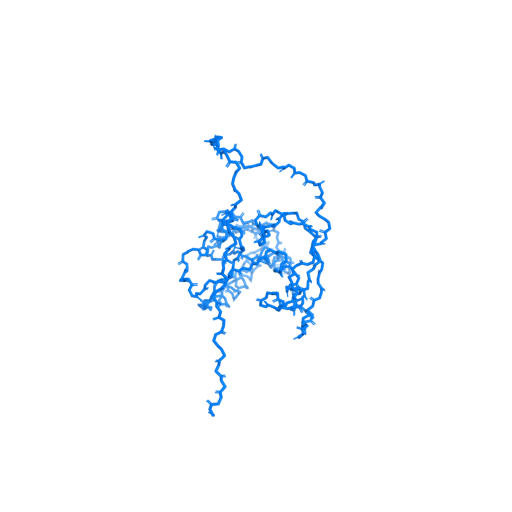A 1 201 ? 1.812 -13.277 -45.480 1.00 34.03 201 LEU A CA 1
ATOM 1511 C C . LEU A 1 201 ? 0.611 -12.991 -44.569 1.00 34.03 201 LEU A C 1
ATOM 1513 O O . LEU A 1 201 ? 0.351 -13.834 -43.681 1.00 34.03 201 LEU A O 1
#

Radius of gyration: 24.06 Å; Cα contacts (8 Å, |Δi|>4): 242; chains: 1; bounding box: 78×34×79 Å

Foldseek 3Di:
DDDPPPQDKDKDKDKAADQPDDPPPQVVLVVLCVVLVWDWHWDDDPRMIITITIDGPVSVVVSVVVVVVVVVVVVPPQQADEDEPDCPDPSNVVSVVDDPVRYHYDWDQLCVQLVVCVVVVPDDWDWDWAAADWTQDPVRDTAGTWTAGADNNAHDPVDHTDGDPGDPDDDPPPPDDDDDDDDDDDDDDPDDDDDDDDDDD

InterPro domains:
  IPR001792 Acylphosphatase-like domain [PF00708] (12-69)
  IPR001792 Acylphosphatase-like domain [PS51160] (11-106)
  IPR017968 Acylphosphatase, conserved site [PS00150] (16-26)
  IPR036046 Acylphosphatase-like domain superfamily [SSF54975] (7-69)
  IPR051060 Carbamoyltransferase HypF-like [PTHR42959] (61-154)
  IPR055128 Carbamoyltransferase, Kae1-like domain, second subdomain [PF22521] (128-155)

Organism: NCBI:txid28887

Nearest PDB structures (foldseek):
  3vth-assembly2_B  TM=6.693E-01  e=7.697E-08  Caldanaerobacter subterraneus subsp. tengcongensis MB4
  3vth-assembly1_A  TM=6.696E-01  e=2.204E-07  Caldanaerobacter subterraneus subsp. tengcongensis MB4
  7chx-assembly2_B  TM=9.373E-01  e=1.128E-03  Staphylococcus aureus
  8h6j-assembly1_4B  TM=7.580E-01  e=5.850E-01  Homo sapiens
  8b6j-assembly1_B  TM=4.797E-01  e=1.021E+00  Tetrahymena thermophila SB210

Sequence (201 aa):
MTETVVQSMQTWRIEVRGVVQGVGFRPFVHRLATRIGLRGHVRNAGGQVTITVTGTRADLEAFDDALGRARAIHGVAPAAVAHDAHPAYLSTQLAGGWPAADRITVQHHHAHVAGVAAEHGLTGPFLGIAYDGLGLGDDGTFWGGEVLRATYTGWPASAGPVRGQPLRGRGRDETRAGGDRLSRRRPARLAHPPRRRNVGL

Solvent-accessible surface area (backbone atoms only — not comparable to full-atom values): 12807 Å² total; per-residue (Å²): 136,86,79,80,78,78,74,62,75,47,75,49,78,47,79,46,78,59,96,76,81,60,99,49,58,62,62,47,54,50,53,53,35,56,75,69,69,40,45,77,53,71,44,79,59,94,63,25,38,43,36,39,42,36,35,38,66,69,52,48,52,55,46,50,53,56,51,47,53,56,51,55,67,58,68,57,80,72,82,57,48,78,30,52,62,42,74,87,39,69,61,30,53,60,53,63,80,51,60,74,91,34,51,41,76,36,46,48,55,57,50,55,37,40,50,55,37,57,77,68,64,62,87,65,76,44,79,34,74,32,75,62,77,77,32,58,36,99,86,76,44,78,41,40,51,38,38,33,46,31,42,91,92,45,60,48,99,88,38,62,75,48,77,40,77,78,76,91,75,81,75,102,70,87,83,81,78,84,90,79,94,74,79,96,71,85,80,77,81,84,78,77,81,83,83,82,84,84,79,89,132

Secondary structure (DSSP, 8-state):
---------EEEEEEEESS---TTHHHHHHHHHHHHT-EEEEEEETTEEEEEEEE-HHHHHHHHHHHHHHHHHTTS--S-EEEES-TTSHHHHHHTTS-GGGEEEE-HHHHHHHHHHHHTT--S-EEEEEEEEEEE-TTSSEEEEEEEEEBTTB--TT---BPPPP---S-S-S--SS-------PPPP-PPPPPPP----

pLDDT: mean 71.19, std 21.81, range [27.39, 94.25]

Mean predicted aligned error: 16.96 Å